Protein AF-A0A3B9SFN8-F1 (afdb_monomer)

Radius of gyration: 33.34 Å; Cα contacts (8 Å, |Δi|>4): 138; chains: 1; bounding box: 59×39×114 Å

pLDDT: mean 75.49, std 24.45, range [31.36, 98.12]

Nearest PDB structures (foldseek):
  6ar7-assembly1_A  TM=2.722E-01  e=8.087E-01  Burkholderia thailandensis E264

Solvent-accessible surface area (backbone atoms only — not comparable to full-atom values): 16978 Å² total; per-residue (Å²): 145,80,80,83,79,80,81,73,85,77,78,90,78,84,86,82,84,89,85,86,80,87,83,89,89,88,80,89,82,89,84,88,83,89,84,91,84,85,88,86,87,83,89,86,85,87,80,87,78,91,75,89,75,77,86,77,78,76,89,64,87,66,86,60,90,66,80,65,74,76,71,57,95,89,67,46,69,67,57,45,50,54,35,49,52,37,34,51,54,41,48,53,54,50,51,51,32,48,75,71,58,75,43,78,94,41,75,66,52,54,49,51,53,51,54,46,48,56,50,51,60,54,54,75,74,59,52,79,85,75,42,92,48,71,64,56,50,39,55,52,35,49,54,49,38,54,46,37,52,55,44,43,56,53,51,49,52,64,70,67,51,65,100,71,76,72,86,79,62,77,71,78,68,73,79,67,72,83,59,50,74,67,53,39,53,51,50,48,53,51,36,52,51,31,50,50,55,45,48,55,30,41,77,70,63,78,46,82,73,57,72,68,54,47,50,35,51,50,52,50,51,50,49,50,69,72,55,60,81,84,54,81,85,78,48,92,45,71,63,55,50,35,53,52,36,53,53,44,50,60,39,29,60,58,39,44,59,56,38,60,75,74,108

Foldseek 3Di:
DDDDDPPDPDDDDDDDDDDDDDDDDDDDDDDDDDDDDDDDDDDDDDDDDDDDDDPPPPPPLPVPPDQQDADDDPDDVVSLVVLLSLLVNLLVVLVVCVVVVVADPDPLSVVLSVLSVVLNVVVVPDDPVVDPDSVSVNVSSVSSNVSSVSSNVRVVCSVPDDPDDDPCPPPPPPPPPLDDPVRLQVLLVLLVVLLVLVVVCVVVVVDDDDPLLVVLSVLSVVLCVVCPDPDPVVDPDSVSSSVSSVSSVVSSVSSVVVSVVVD

Mean predicted aligned error: 20.74 Å

Structure (mmCIF, N/CA/C/O backbone):
data_AF-A0A3B9SFN8-F1
#
_entry.id   AF-A0A3B9SFN8-F1
#
loop_
_atom_site.group_PDB
_atom_site.id
_atom_site.type_symbol
_atom_site.label_atom_id
_atom_site.label_alt_id
_atom_site.label_comp_id
_atom_site.label_asym_id
_atom_site.label_entity_id
_atom_site.label_seq_id
_atom_site.pdbx_PDB_ins_code
_atom_site.Cartn_x
_atom_site.Cartn_y
_atom_site.Cartn_z
_atom_site.occupancy
_atom_site.B_iso_or_equiv
_atom_site.auth_seq_id
_atom_site.auth_comp_id
_atom_site.auth_asym_id
_atom_site.auth_atom_id
_atom_site.pdbx_PDB_model_num
ATOM 1 N N . MET A 1 1 ? 1.412 -13.171 -41.417 1.00 49.38 1 MET A N 1
ATOM 2 C CA . MET A 1 1 ? 0.056 -12.598 -41.255 1.00 49.38 1 MET A CA 1
ATOM 3 C C . MET A 1 1 ? -0.410 -12.794 -39.817 1.00 49.38 1 MET A C 1
ATOM 5 O O . MET A 1 1 ? -0.896 -13.868 -39.486 1.00 49.38 1 MET A O 1
ATOM 9 N N . LYS A 1 2 ? -0.231 -11.763 -38.990 1.00 36.38 2 LYS A N 1
ATOM 10 C CA . LYS A 1 2 ? -0.944 -11.468 -37.737 1.00 36.38 2 LYS A CA 1
ATOM 11 C C . LYS A 1 2 ? -1.107 -9.946 -37.737 1.00 36.38 2 LYS A C 1
ATOM 13 O O . LYS A 1 2 ? -0.220 -9.246 -38.212 1.00 36.38 2 LYS A O 1
ATOM 18 N N . LYS A 1 3 ? -2.318 -9.490 -37.448 1.00 38.09 3 LYS A N 1
ATOM 19 C CA . LYS A 1 3 ? -2.821 -8.153 -37.766 1.00 38.09 3 LYS A CA 1
ATOM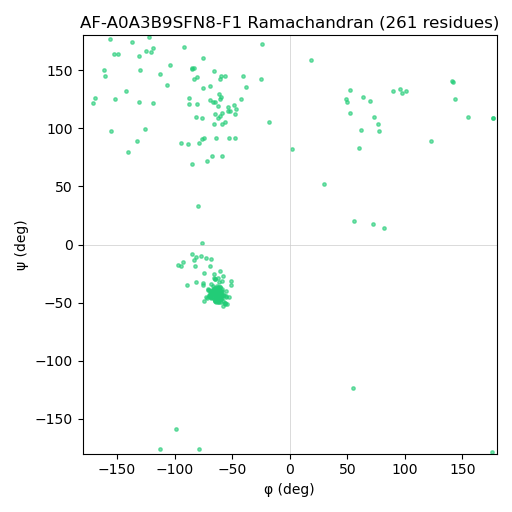 20 C C . LYS A 1 3 ? -2.431 -7.219 -36.622 1.00 38.09 3 LYS A C 1
ATOM 22 O O . LYS A 1 3 ? -2.838 -7.499 -35.502 1.00 38.09 3 LYS A O 1
ATOM 27 N N . PHE A 1 4 ? -1.674 -6.161 -36.904 1.00 40.41 4 PHE A N 1
ATOM 28 C CA . PHE A 1 4 ? -1.453 -5.083 -35.944 1.00 40.41 4 PHE A CA 1
ATOM 29 C C . PHE A 1 4 ? -2.798 -4.424 -35.641 1.00 40.41 4 PHE A C 1
ATOM 31 O O . PHE A 1 4 ? -3.527 -4.003 -36.546 1.00 40.41 4 PHE A O 1
ATOM 38 N N . LEU A 1 5 ? -3.165 -4.483 -34.366 1.00 35.53 5 LEU A N 1
ATOM 39 C CA . LEU A 1 5 ? -4.418 -3.993 -33.831 1.00 35.53 5 LEU A CA 1
ATOM 40 C C . LEU A 1 5 ? -4.313 -2.468 -33.756 1.00 35.53 5 LEU A C 1
ATOM 42 O O . LEU A 1 5 ? -3.563 -1.926 -32.958 1.00 35.53 5 LEU A O 1
ATOM 46 N N . ALA A 1 6 ? -5.046 -1.787 -34.630 1.00 43.38 6 ALA A N 1
ATOM 47 C CA . ALA A 1 6 ? -5.254 -0.353 -34.548 1.00 43.38 6 ALA A CA 1
ATOM 48 C C . ALA A 1 6 ? -5.997 -0.026 -33.242 1.00 43.38 6 ALA A C 1
ATOM 50 O O . ALA A 1 6 ? -7.188 -0.331 -33.121 1.00 43.38 6 ALA A O 1
ATOM 51 N N . LEU A 1 7 ? -5.309 0.592 -32.279 1.00 36.25 7 LEU A N 1
ATOM 52 C CA . LEU A 1 7 ? -5.945 1.196 -31.114 1.00 36.25 7 LEU A CA 1
ATOM 53 C C . LEU A 1 7 ? -6.624 2.495 -31.570 1.00 36.25 7 LEU A C 1
ATOM 55 O O . LEU A 1 7 ? -6.028 3.562 -31.688 1.00 36.25 7 LEU A O 1
ATOM 59 N N . SER A 1 8 ? -7.894 2.352 -31.934 1.00 35.06 8 SER A N 1
ATOM 60 C CA . SER A 1 8 ? -8.798 3.437 -32.293 1.00 35.06 8 SER A CA 1
ATOM 61 C C . SER A 1 8 ? -9.065 4.317 -31.075 1.00 35.06 8 SER A C 1
ATOM 63 O O . SER A 1 8 ? -9.888 3.966 -30.226 1.00 35.06 8 SER A O 1
ATOM 65 N N . LEU A 1 9 ? -8.421 5.486 -31.049 1.00 47.72 9 LEU A N 1
ATOM 66 C CA . LEU A 1 9 ? -8.776 6.651 -30.241 1.00 47.72 9 LEU A CA 1
ATOM 67 C C . LEU A 1 9 ? -10.258 6.999 -30.477 1.00 47.72 9 LEU A C 1
ATOM 69 O O . LEU A 1 9 ? -10.616 7.697 -31.426 1.00 47.72 9 LEU A O 1
ATOM 73 N N . SER A 1 10 ? -11.145 6.447 -29.651 1.00 42.88 10 SER A N 1
ATOM 74 C CA . SER A 1 10 ? -12.589 6.614 -29.811 1.00 42.88 10 SER A CA 1
ATOM 75 C C . SER A 1 10 ? -13.064 7.774 -28.956 1.00 42.88 10 SER A C 1
ATOM 77 O O . SER A 1 10 ? -13.491 7.616 -27.815 1.00 42.88 10 SER A O 1
ATOM 79 N N . ALA A 1 11 ? -12.984 8.954 -29.567 1.00 39.53 11 ALA A N 1
ATOM 80 C CA . ALA A 1 11 ? -13.671 10.151 -29.130 1.00 39.53 11 ALA A CA 1
ATOM 81 C C . ALA A 1 11 ? -15.192 9.922 -29.122 1.00 39.53 11 ALA A C 1
ATOM 83 O O . ALA A 1 11 ? -15.811 9.530 -30.114 1.00 39.53 11 ALA A O 1
ATOM 84 N N . LEU A 1 12 ? -15.781 10.209 -27.969 1.00 48.59 12 LEU A N 1
ATOM 85 C CA . LEU A 1 12 ? -17.208 10.275 -27.706 1.00 48.59 12 LEU A CA 1
ATOM 86 C C . LEU A 1 12 ? -17.871 11.318 -28.631 1.00 48.59 12 LEU A C 1
ATOM 88 O O . LEU A 1 12 ? -17.625 12.506 -28.448 1.00 48.59 12 LEU A O 1
ATOM 92 N N . MET A 1 13 ? -18.742 10.927 -29.574 1.00 42.72 13 MET A N 1
ATOM 93 C CA . MET A 1 13 ? -19.770 11.842 -30.107 1.00 42.72 13 MET A CA 1
ATOM 94 C C . MET A 1 13 ? -21.050 11.156 -30.623 1.00 42.72 13 MET A C 1
ATOM 96 O O . MET A 1 13 ? -21.054 10.284 -31.484 1.00 42.72 13 MET A O 1
ATOM 100 N N . LEU A 1 14 ? -22.134 11.660 -30.031 1.00 43.81 14 LEU A N 1
ATOM 101 C CA . LEU A 1 14 ? -23.579 11.544 -30.224 1.00 43.81 14 LEU A CA 1
ATOM 102 C C . LEU A 1 14 ? -24.175 11.166 -31.605 1.00 43.81 14 LEU A C 1
ATOM 104 O O . LEU A 1 14 ? -23.883 11.771 -32.628 1.00 43.81 14 LEU A O 1
ATOM 108 N N . CYS A 1 15 ? -25.247 10.364 -31.487 1.00 39.84 15 CYS A N 1
ATOM 109 C CA . CYS A 1 15 ? -26.555 10.444 -32.169 1.00 39.84 15 CYS A CA 1
ATOM 110 C C . CYS A 1 15 ? -26.700 10.144 -33.678 1.00 39.84 15 CYS A C 1
ATOM 112 O O . CYS A 1 15 ? -26.294 10.920 -34.532 1.00 39.84 15 CYS A O 1
ATOM 114 N N . GLY A 1 16 ? -27.583 9.172 -33.974 1.00 39.97 16 GLY A N 1
ATOM 115 C CA . GLY A 1 16 ? -28.725 9.443 -34.867 1.00 39.97 16 GLY A CA 1
ATOM 116 C C . GLY A 1 16 ? -28.894 8.600 -36.140 1.00 39.97 16 GLY A C 1
ATOM 117 O O . GLY A 1 16 ? -28.509 9.022 -37.216 1.00 39.97 16 GLY A O 1
ATOM 118 N N . ALA A 1 17 ? -29.609 7.479 -35.995 1.00 41.44 17 ALA A N 1
ATOM 119 C CA . ALA A 1 17 ? -30.609 6.892 -36.908 1.00 41.44 17 ALA A CA 1
ATOM 120 C C . ALA A 1 17 ? -30.323 6.625 -38.417 1.00 41.44 17 ALA A C 1
ATOM 122 O O . ALA A 1 17 ? -30.346 7.514 -39.257 1.00 41.44 17 ALA A O 1
ATOM 123 N N . LEU A 1 18 ? -30.295 5.318 -38.730 1.00 47.53 18 LEU A N 1
ATOM 124 C CA . LEU A 1 18 ? -31.079 4.572 -39.742 1.00 47.53 18 LEU A CA 1
ATOM 125 C C . LEU A 1 18 ? -31.179 5.083 -41.207 1.00 47.53 18 LEU A C 1
ATOM 127 O O . LEU A 1 18 ? -31.871 6.057 -41.484 1.00 47.53 18 LEU A O 1
ATOM 131 N N . THR A 1 19 ? -30.769 4.226 -42.163 1.00 45.19 19 THR A N 1
ATOM 132 C CA . THR A 1 19 ? -31.645 3.513 -43.147 1.00 45.19 19 THR A CA 1
ATOM 133 C C . THR A 1 19 ? -31.016 3.352 -44.551 1.00 45.19 19 THR A C 1
ATOM 135 O O . THR A 1 19 ? -30.743 4.326 -45.236 1.00 45.19 19 THR A O 1
ATOM 138 N N . ALA A 1 20 ? -30.976 2.086 -44.997 1.00 35.00 20 ALA A N 1
ATOM 139 C CA . ALA A 1 20 ? -31.294 1.575 -46.346 1.00 35.00 20 ALA A CA 1
ATOM 140 C C . ALA A 1 20 ? -30.265 1.449 -47.497 1.00 35.00 20 ALA A C 1
ATOM 142 O O . ALA A 1 20 ? -29.664 2.407 -47.958 1.00 35.00 20 ALA A O 1
ATOM 143 N N . CYS A 1 21 ? -30.351 0.234 -48.078 1.00 41.16 21 CYS A N 1
ATOM 144 C CA . CYS A 1 21 ? -30.250 -0.171 -49.494 1.00 41.16 21 CYS A CA 1
ATOM 145 C C . CYS A 1 21 ? -28.848 -0.148 -50.121 1.00 41.16 21 CYS A C 1
ATOM 147 O O . CYS A 1 21 ? -28.254 0.902 -50.297 1.00 41.16 21 CYS A O 1
ATOM 149 N N . GLY A 1 22 ? -28.246 -1.305 -50.417 1.00 33.91 22 GLY A N 1
ATOM 150 C CA . GLY A 1 22 ? -28.518 -2.098 -51.633 1.00 33.91 22 GLY A CA 1
ATOM 151 C C . GLY A 1 22 ? -27.428 -1.747 -52.659 1.00 33.91 22 GLY A C 1
ATOM 152 O O . GLY A 1 22 ? -27.128 -0.582 -52.840 1.00 33.91 22 GLY A O 1
ATOM 153 N N . GLY A 1 23 ? -26.698 -2.619 -53.339 1.00 32.44 23 GLY A N 1
ATOM 154 C CA . GLY A 1 23 ? -26.864 -3.999 -53.751 1.00 32.44 23 GLY A CA 1
ATOM 155 C C . GLY A 1 23 ? -26.270 -4.081 -55.169 1.00 32.44 23 GLY A C 1
ATOM 156 O O . GLY A 1 23 ? -26.511 -3.190 -55.976 1.00 32.44 23 GLY A O 1
ATOM 157 N N . SER A 1 24 ? -25.570 -5.178 -55.471 1.00 36.25 24 SER A N 1
ATOM 158 C CA . SER A 1 24 ? -25.401 -5.756 -56.817 1.00 36.25 24 SER A CA 1
ATOM 159 C C . SER A 1 24 ? -24.166 -5.430 -57.690 1.00 36.25 24 SER A C 1
ATOM 161 O O . SER A 1 24 ? -23.858 -4.291 -58.026 1.00 36.25 24 SER A O 1
ATOM 163 N N . THR A 1 25 ? -23.656 -6.545 -58.235 1.00 34.41 25 THR A N 1
ATOM 164 C CA . THR A 1 25 ? -23.160 -6.829 -59.603 1.00 34.41 25 THR A CA 1
ATOM 165 C C . THR A 1 25 ? -21.666 -6.849 -59.949 1.00 34.41 25 THR A C 1
ATOM 167 O O . THR A 1 25 ? -20.884 -5.963 -59.635 1.00 34.41 25 THR A O 1
ATOM 170 N N . ALA A 1 26 ? -21.346 -7.946 -60.646 1.00 36.75 26 ALA A N 1
ATOM 171 C CA . ALA A 1 26 ? -20.071 -8.478 -61.105 1.00 36.75 26 ALA A CA 1
ATOM 172 C C . ALA A 1 26 ? -19.665 -8.025 -62.524 1.00 36.75 26 ALA A C 1
ATOM 174 O O . ALA A 1 26 ? -20.501 -7.543 -63.285 1.00 36.75 26 ALA A O 1
ATOM 175 N N . GLY A 1 27 ? -18.411 -8.332 -62.890 1.00 35.09 27 GLY A N 1
ATOM 176 C CA . GLY A 1 27 ? -17.916 -8.570 -64.261 1.00 35.09 27 GLY A CA 1
ATOM 177 C C . GLY A 1 27 ? -16.403 -8.271 -64.372 1.00 35.09 27 GLY A C 1
ATOM 178 O O . GLY A 1 27 ? -16.023 -7.148 -64.071 1.00 35.09 27 GLY A O 1
ATOM 179 N N . THR A 1 28 ? -15.453 -9.216 -64.537 1.00 33.31 28 THR A N 1
ATOM 180 C CA . THR A 1 28 ? -15.030 -9.984 -65.754 1.00 33.31 28 THR A CA 1
ATOM 181 C C . THR A 1 28 ? -14.800 -9.059 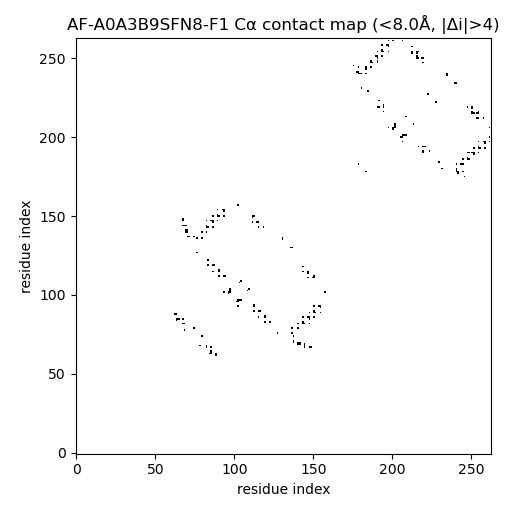-66.974 1.00 33.31 28 THR A C 1
ATOM 183 O O . THR A 1 28 ? -15.710 -8.308 -67.286 1.00 33.31 28 THR A O 1
ATOM 186 N N . GLU A 1 29 ? -13.678 -8.985 -67.721 1.00 33.78 29 GLU A N 1
ATOM 187 C CA . GLU A 1 29 ? -12.626 -9.936 -68.155 1.00 33.78 29 GLU A CA 1
ATOM 188 C C . GLU A 1 29 ? -11.313 -9.202 -68.601 1.00 33.78 29 GLU A C 1
ATOM 190 O O . GLU A 1 29 ? -11.388 -8.099 -69.131 1.00 33.78 29 GLU A O 1
ATOM 195 N N . THR A 1 30 ? -10.130 -9.800 -68.330 1.00 35.88 30 THR A N 1
ATOM 196 C CA . THR A 1 30 ? -8.972 -10.233 -69.197 1.00 35.88 30 THR A CA 1
ATOM 197 C C . THR A 1 30 ? -8.796 -9.635 -70.635 1.00 35.88 30 THR A C 1
ATOM 199 O O . THR A 1 30 ? -9.833 -9.306 -71.198 1.00 35.88 30 THR A O 1
ATOM 202 N N . PRO A 1 31 ? -7.614 -9.600 -71.357 1.00 50.19 31 PRO A N 1
ATOM 203 C CA . PRO A 1 31 ? -6.227 -10.118 -71.137 1.00 50.19 31 PRO A CA 1
ATOM 204 C C . PRO A 1 31 ? -4.996 -9.203 -71.495 1.00 50.19 31 PRO A C 1
ATOM 206 O O . PRO A 1 31 ? -5.108 -8.156 -72.119 1.00 50.19 31 PRO A O 1
ATOM 209 N N . SER A 1 32 ? -3.807 -9.738 -71.135 1.00 38.12 32 SER A N 1
ATOM 210 C CA . SER A 1 32 ? -2.429 -9.757 -71.741 1.00 38.12 32 SER A CA 1
ATOM 211 C C . SER A 1 32 ? -2.281 -9.547 -73.286 1.00 38.12 32 SER A C 1
ATOM 213 O O . SER A 1 32 ? -3.311 -9.659 -73.948 1.00 38.12 32 SER A O 1
ATOM 215 N N . PRO A 1 33 ? -1.070 -9.395 -73.926 1.00 50.16 33 PRO A N 1
ATOM 216 C CA . PRO A 1 33 ? 0.234 -9.991 -73.543 1.00 50.16 33 PRO A CA 1
ATOM 217 C C . PRO A 1 33 ? 1.579 -9.262 -73.844 1.00 50.16 33 PRO A C 1
ATOM 219 O O . PRO A 1 33 ? 1.676 -8.389 -74.694 1.00 50.16 33 PRO A O 1
ATOM 222 N N . ALA A 1 34 ? 2.606 -9.771 -73.139 1.00 35.94 34 ALA A N 1
ATOM 223 C CA . ALA A 1 34 ? 3.998 -10.107 -73.513 1.00 35.94 34 ALA A CA 1
ATOM 224 C C . ALA A 1 34 ? 4.944 -9.099 -74.208 1.00 35.94 34 ALA A C 1
ATOM 226 O O . ALA A 1 34 ? 4.625 -8.522 -75.237 1.00 35.94 34 ALA A O 1
ATOM 227 N N . GLU A 1 35 ? 6.179 -9.012 -73.688 1.00 34.12 35 GLU A N 1
ATOM 228 C CA . GLU A 1 35 ? 7.431 -9.555 -74.280 1.00 34.12 35 GLU A CA 1
ATOM 229 C C . GLU A 1 35 ? 8.609 -9.137 -73.356 1.00 34.12 35 GLU A C 1
ATOM 231 O O . GLU A 1 35 ? 8.810 -7.960 -73.082 1.00 34.12 35 GLU A O 1
ATOM 236 N N . THR A 1 36 ? 9.230 -10.051 -72.606 1.00 32.72 36 THR A N 1
ATOM 237 C CA . THR A 1 36 ? 10.422 -10.844 -72.979 1.00 32.72 36 THR A CA 1
ATOM 238 C C . THR A 1 36 ? 11.744 -10.060 -72.912 1.00 32.72 36 THR A C 1
ATOM 240 O O . THR A 1 36 ? 12.095 -9.332 -73.834 1.00 32.72 36 THR A O 1
ATOM 243 N N . SER A 1 37 ? 12.539 -10.295 -71.858 1.00 39.28 37 SER A N 1
ATOM 244 C CA . SER A 1 37 ? 13.991 -10.561 -71.945 1.00 39.28 37 SER A CA 1
ATOM 245 C C . SER A 1 37 ? 14.538 -11.054 -70.601 1.00 39.28 37 SER A C 1
ATOM 247 O O . SER A 1 37 ? 14.335 -10.438 -69.560 1.00 39.28 37 SER A O 1
ATOM 249 N N . ALA A 1 38 ? 15.196 -12.210 -70.659 1.00 38.44 38 ALA A N 1
ATOM 250 C CA . ALA A 1 38 ? 15.863 -12.916 -69.569 1.00 38.44 38 ALA A CA 1
ATOM 251 C C . ALA A 1 38 ? 17.392 -12.616 -69.596 1.00 38.44 38 ALA A C 1
ATOM 253 O O . ALA A 1 38 ? 17.797 -11.623 -70.194 1.00 38.44 38 ALA A O 1
ATOM 254 N N . PRO A 1 39 ? 18.270 -13.440 -68.997 1.00 53.16 39 PRO A N 1
ATOM 255 C CA . PRO A 1 39 ? 18.790 -13.287 -67.640 1.00 53.16 39 PRO A CA 1
ATOM 256 C C . PRO A 1 39 ? 20.323 -13.104 -67.620 1.00 53.16 39 PRO A C 1
ATOM 258 O O . PRO A 1 39 ? 21.005 -13.404 -68.598 1.00 53.16 39 PRO A O 1
ATOM 261 N N . VAL A 1 40 ? 20.895 -12.738 -66.470 1.00 40.12 40 VAL A N 1
ATOM 262 C CA . VAL A 1 40 ? 22.285 -13.104 -66.148 1.00 40.12 40 VAL A CA 1
ATOM 263 C C . VAL A 1 40 ? 22.347 -13.701 -64.748 1.00 40.12 40 VAL A C 1
ATOM 265 O O . VAL A 1 40 ? 21.878 -13.117 -63.775 1.00 40.12 40 VAL A O 1
ATOM 268 N N . ALA A 1 41 ? 22.866 -14.922 -64.706 1.00 36.38 41 ALA A N 1
ATOM 269 C CA . ALA A 1 41 ? 23.198 -15.685 -63.518 1.00 36.38 41 ALA A CA 1
ATOM 270 C C . ALA A 1 41 ? 24.599 -15.305 -63.023 1.00 36.38 41 ALA A C 1
ATOM 272 O O . ALA A 1 41 ? 25.441 -14.940 -63.835 1.00 36.38 41 ALA A O 1
ATOM 273 N N . GLU A 1 42 ? 24.836 -15.438 -61.719 1.00 34.88 42 GLU A N 1
ATOM 274 C CA . GLU A 1 42 ? 25.905 -16.252 -61.108 1.00 34.88 42 GLU A CA 1
ATOM 275 C C . GLU A 1 42 ? 25.837 -16.037 -59.585 1.00 34.88 42 GLU A C 1
ATOM 277 O O . GLU A 1 42 ? 25.905 -14.918 -59.092 1.00 34.88 42 GLU A O 1
ATOM 282 N N . THR A 1 43 ? 25.397 -17.042 -58.834 1.00 37.88 43 THR A N 1
ATOM 283 C CA . THR A 1 43 ? 26.256 -18.038 -58.167 1.00 37.88 43 THR A CA 1
ATOM 284 C C . THR A 1 43 ? 26.903 -17.490 -56.892 1.00 37.88 43 THR A C 1
ATOM 286 O O . THR A 1 43 ? 27.971 -16.889 -56.929 1.00 37.88 43 THR A O 1
ATOM 289 N N . SER A 1 44 ? 26.293 -17.791 -55.743 1.00 36.72 44 SER A N 1
ATOM 290 C CA . SER A 1 44 ? 26.953 -18.482 -54.621 1.00 36.72 44 SER A CA 1
ATOM 291 C C . SER A 1 44 ? 25.914 -18.876 -53.567 1.00 36.72 44 SER A C 1
ATOM 293 O O . SER A 1 44 ? 25.178 -18.049 -53.042 1.00 36.72 44 SER A O 1
ATOM 295 N N . ALA A 1 45 ? 25.860 -20.172 -53.294 1.00 36.16 45 ALA A N 1
ATOM 296 C CA . ALA A 1 45 ? 25.251 -20.800 -52.127 1.00 36.16 45 ALA A CA 1
ATOM 297 C C . ALA A 1 45 ? 26.402 -21.409 -51.297 1.00 36.16 45 ALA A C 1
ATOM 299 O O . ALA A 1 45 ? 27.531 -21.446 -51.790 1.00 36.16 45 ALA A O 1
ATOM 300 N N . PRO A 1 46 ? 26.135 -22.121 -50.196 1.00 53.56 46 PRO A N 1
ATOM 301 C CA . PRO A 1 46 ? 25.304 -21.817 -49.033 1.00 53.56 46 PRO A CA 1
ATOM 302 C C . PRO A 1 46 ? 26.160 -21.889 -47.743 1.00 53.56 46 PRO A C 1
ATOM 304 O O . PRO A 1 46 ? 27.323 -22.278 -47.798 1.00 53.56 46 PRO A O 1
ATOM 307 N N . ALA A 1 47 ? 25.548 -21.607 -46.589 1.00 33.44 47 ALA A N 1
ATOM 308 C CA . ALA A 1 47 ? 25.562 -22.456 -45.385 1.00 33.44 47 ALA A CA 1
ATOM 309 C C . ALA A 1 47 ? 25.658 -21.657 -44.078 1.00 33.44 47 ALA A C 1
ATOM 311 O O . ALA A 1 47 ? 26.482 -20.758 -43.969 1.00 33.44 47 ALA A O 1
ATOM 312 N N . THR A 1 48 ? 24.884 -22.153 -43.097 1.00 32.72 48 THR A N 1
ATOM 313 C CA . THR A 1 48 ? 25.183 -22.215 -41.648 1.00 32.72 48 THR A CA 1
ATOM 314 C C . THR A 1 48 ? 25.349 -20.872 -40.925 1.00 32.72 48 THR A C 1
ATOM 316 O O . THR A 1 48 ? 26.111 -20.022 -41.339 1.00 32.72 48 THR A O 1
ATOM 319 N N . GLU A 1 49 ? 24.648 -20.580 -39.835 1.00 36.94 49 GLU A N 1
ATOM 320 C CA . GLU A 1 49 ? 24.398 -21.418 -38.664 1.00 36.94 49 GLU A CA 1
ATOM 321 C C . GLU A 1 49 ? 23.194 -20.867 -37.889 1.00 36.94 49 GLU A C 1
ATOM 323 O O . GLU A 1 49 ? 22.926 -19.667 -37.887 1.00 36.94 49 GLU A O 1
ATOM 328 N N . ALA A 1 50 ? 22.469 -21.765 -37.228 1.00 44.91 50 ALA A N 1
ATOM 329 C CA . ALA A 1 50 ? 21.581 -21.394 -36.146 1.00 44.91 50 ALA A CA 1
ATOM 330 C C . ALA A 1 50 ? 22.438 -20.947 -34.958 1.00 44.91 50 ALA A C 1
ATOM 332 O O . ALA A 1 50 ? 23.256 -21.724 -34.470 1.00 44.91 50 ALA A O 1
ATOM 333 N N . THR A 1 51 ? 22.200 -19.741 -34.460 1.00 31.36 51 THR A N 1
ATOM 334 C CA . THR A 1 51 ? 22.610 -19.345 -33.115 1.00 31.36 51 THR A CA 1
ATOM 335 C C . THR A 1 51 ? 21.386 -18.833 -32.386 1.00 31.36 51 THR A C 1
ATOM 337 O O . THR A 1 51 ? 20.921 -17.711 -32.561 1.00 31.36 51 THR A O 1
ATOM 340 N N . THR A 1 52 ? 20.836 -19.731 -31.579 1.00 44.19 52 THR A N 1
ATOM 341 C CA . THR A 1 52 ? 20.166 -19.394 -30.332 1.00 44.19 52 THR A CA 1
ATOM 342 C C . THR A 1 52 ? 21.141 -18.561 -29.494 1.00 44.19 52 THR A C 1
ATOM 344 O O . THR A 1 52 ? 22.220 -19.043 -29.165 1.00 44.19 52 THR A O 1
ATOM 347 N N . ALA A 1 53 ? 20.778 -17.320 -29.195 1.00 36.16 53 ALA A N 1
ATOM 348 C CA . ALA A 1 53 ? 21.352 -16.505 -28.127 1.00 36.16 53 ALA A CA 1
ATOM 349 C C . ALA A 1 53 ? 20.126 -15.937 -27.400 1.00 36.16 53 ALA A C 1
ATOM 351 O O . ALA A 1 53 ? 19.366 -15.162 -27.974 1.00 36.16 53 ALA A O 1
ATOM 352 N N . GLU A 1 54 ? 19.634 -16.665 -26.402 1.00 35.91 54 GLU A N 1
ATOM 353 C CA . GLU A 1 54 ? 20.015 -16.490 -24.996 1.00 35.91 54 GLU A CA 1
ATOM 354 C C . GLU A 1 54 ? 19.626 -15.085 -24.538 1.00 35.91 54 GLU A C 1
ATOM 356 O O . GLU A 1 54 ? 20.282 -14.095 -24.850 1.00 35.91 54 GLU A O 1
ATOM 361 N N . ALA A 1 55 ? 18.473 -15.036 -23.869 1.00 41.88 55 ALA A N 1
ATOM 362 C CA . ALA A 1 55 ? 18.011 -13.890 -23.119 1.00 41.88 55 ALA A CA 1
ATOM 363 C C . ALA A 1 55 ? 19.088 -13.548 -22.087 1.00 41.88 55 ALA A C 1
ATOM 365 O O . ALA A 1 55 ? 19.261 -14.262 -21.100 1.00 41.88 55 ALA A O 1
ATOM 366 N N . ALA A 1 56 ? 19.830 -12.477 -22.341 1.00 34.56 56 ALA A N 1
ATOM 367 C CA . ALA A 1 56 ? 20.613 -11.834 -21.309 1.00 34.56 56 ALA A CA 1
ATOM 368 C C . ALA A 1 56 ? 19.628 -11.035 -20.453 1.00 34.56 56 ALA A C 1
ATOM 370 O O . ALA A 1 56 ? 19.308 -9.890 -20.757 1.00 34.56 56 ALA A O 1
ATOM 371 N N . ALA A 1 57 ? 19.113 -11.682 -19.408 1.00 45.31 57 ALA A N 1
ATOM 372 C CA . ALA A 1 57 ? 18.696 -1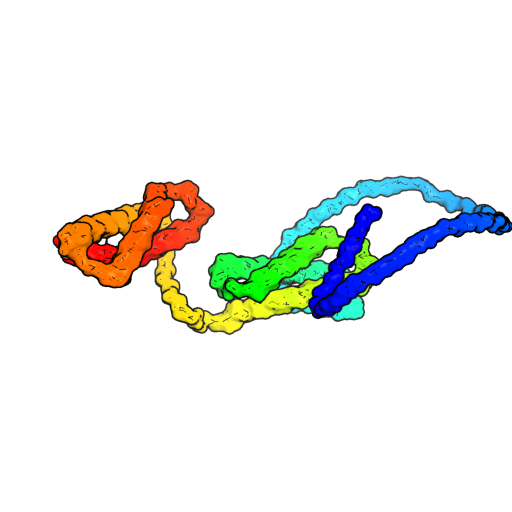0.966 -18.217 1.00 45.31 57 ALA A CA 1
ATOM 373 C C . ALA A 1 57 ? 19.946 -10.242 -17.700 1.00 45.31 57 ALA A C 1
ATOM 375 O O . ALA A 1 57 ? 20.874 -10.878 -17.196 1.00 45.31 57 ALA A O 1
ATOM 376 N N . SER A 1 58 ? 20.018 -8.933 -17.935 1.00 41.22 58 SER A N 1
ATOM 377 C CA . SER A 1 58 ? 21.035 -8.092 -17.319 1.00 41.22 58 SER A CA 1
ATOM 378 C C . SER A 1 58 ? 20.575 -7.809 -15.896 1.00 41.22 58 SER A C 1
ATOM 380 O O . SER A 1 58 ? 19.872 -6.840 -15.637 1.00 41.22 58 SER A O 1
ATOM 382 N N . ASP A 1 59 ? 20.945 -8.718 -15.000 1.00 41.88 59 ASP A N 1
ATOM 383 C CA . ASP A 1 59 ? 20.963 -8.523 -13.552 1.00 41.88 59 ASP A CA 1
ATOM 384 C C . ASP A 1 59 ? 22.125 -7.571 -13.216 1.00 41.88 59 ASP A C 1
ATOM 386 O O . ASP A 1 59 ? 23.199 -7.973 -12.780 1.00 41.88 59 ASP A O 1
ATOM 390 N N . ASP A 1 60 ? 21.948 -6.299 -13.559 1.00 40.53 60 ASP A N 1
ATOM 391 C CA . ASP A 1 60 ? 22.726 -5.184 -13.026 1.00 40.53 60 ASP A CA 1
ATOM 392 C C . ASP A 1 60 ? 21.713 -4.059 -12.822 1.00 40.53 60 ASP A C 1
ATOM 394 O O . ASP A 1 60 ? 21.513 -3.204 -13.684 1.00 40.53 60 ASP A O 1
ATOM 398 N N . LYS A 1 61 ? 20.971 -4.150 -11.709 1.00 44.19 61 LYS A N 1
ATOM 399 C CA . LYS A 1 61 ? 20.068 -3.099 -11.228 1.00 44.19 61 LYS A CA 1
ATOM 400 C C . LYS A 1 61 ? 20.940 -1.921 -10.792 1.00 44.19 61 LYS A C 1
ATOM 402 O O . LYS A 1 61 ? 21.249 -1.743 -9.615 1.00 44.19 61 LYS A O 1
ATOM 407 N N . ALA A 1 62 ? 21.443 -1.177 -11.771 1.00 39.12 62 ALA A N 1
ATOM 408 C CA . ALA A 1 62 ? 21.985 0.142 -11.539 1.00 39.12 62 ALA A CA 1
ATOM 409 C C . ALA A 1 62 ? 20.807 0.999 -11.083 1.00 39.12 62 ALA A C 1
ATOM 411 O O . ALA A 1 62 ? 19.901 1.222 -11.872 1.00 39.12 62 ALA A O 1
ATOM 412 N N . GLU A 1 63 ? 20.819 1.436 -9.820 1.00 39.41 63 GLU A N 1
ATOM 413 C CA . GLU A 1 63 ? 19.926 2.470 -9.284 1.00 39.41 63 GLU A CA 1
ATOM 414 C C . GLU A 1 63 ? 19.916 3.669 -10.246 1.00 39.41 63 GLU A C 1
ATOM 416 O O . GLU A 1 63 ? 20.775 4.555 -10.175 1.00 39.41 63 GLU A O 1
ATOM 421 N N . SER A 1 64 ? 18.982 3.674 -11.196 1.00 44.34 64 SER A N 1
ATOM 422 C CA . SER A 1 64 ? 18.845 4.754 -12.155 1.00 44.34 64 SER A CA 1
ATOM 423 C C . SER A 1 64 ? 17.920 5.780 -11.526 1.00 44.34 64 SER A C 1
ATOM 425 O O . SER A 1 64 ? 16.715 5.783 -11.730 1.00 44.34 64 SER A O 1
ATOM 427 N N . THR A 1 65 ? 18.482 6.689 -10.731 1.00 51.00 65 THR A N 1
ATOM 428 C CA . THR A 1 65 ? 17.800 7.934 -10.328 1.00 51.00 65 THR A CA 1
ATOM 429 C C . THR A 1 65 ? 17.876 8.976 -11.456 1.00 51.00 65 THR A C 1
ATOM 431 O O . THR A 1 65 ? 18.091 10.166 -11.217 1.00 51.00 65 THR A O 1
ATOM 434 N N . GLY A 1 66 ? 17.861 8.516 -12.709 1.00 69.31 66 GLY A N 1
ATOM 435 C CA . GLY A 1 66 ? 18.075 9.337 -13.892 1.00 69.31 66 GLY A CA 1
ATOM 436 C C . GLY A 1 66 ? 16.797 10.037 -14.338 1.00 69.31 66 GLY A C 1
ATOM 437 O O . GLY A 1 66 ? 15.698 9.541 -14.141 1.00 69.31 66 GLY A O 1
ATOM 438 N N . THR A 1 67 ? 16.935 11.191 -14.982 1.00 85.56 67 THR A N 1
ATOM 439 C CA . THR A 1 67 ? 15.839 11.802 -15.744 1.00 85.56 67 THR A CA 1
ATOM 440 C C . THR A 1 67 ? 15.672 11.033 -17.059 1.00 85.56 67 THR A C 1
ATOM 442 O O . THR A 1 67 ? 16.694 10.782 -17.712 1.00 85.56 67 THR A O 1
ATOM 445 N N . PRO A 1 68 ? 14.443 10.679 -17.487 1.00 92.88 68 PRO A N 1
ATOM 446 C CA . PRO A 1 68 ? 14.247 10.007 -18.766 1.00 92.88 68 PRO A CA 1
ATOM 447 C C . PRO A 1 68 ? 14.777 10.880 -19.910 1.00 92.88 68 PRO A C 1
ATOM 449 O O . PRO A 1 68 ? 14.695 12.111 -19.893 1.00 92.88 68 PRO A O 1
ATOM 452 N N . LYS A 1 69 ? 15.342 10.255 -20.940 1.00 94.25 69 LYS A N 1
ATOM 453 C CA . LYS A 1 69 ? 15.819 10.959 -22.130 1.00 94.25 69 LYS A CA 1
ATOM 454 C C . LYS A 1 69 ? 14.656 11.273 -23.068 1.00 94.25 69 LYS A C 1
ATOM 456 O O . LYS A 1 69 ? 13.992 10.370 -23.572 1.00 94.25 69 LYS A O 1
ATOM 461 N N . ALA A 1 70 ? 14.444 12.553 -23.354 1.00 93.12 70 ALA A N 1
ATOM 462 C CA . ALA A 1 70 ? 13.425 12.982 -24.305 1.00 93.12 70 ALA A CA 1
ATOM 463 C C . ALA A 1 70 ? 13.730 12.523 -25.743 1.00 93.12 70 ALA A C 1
ATOM 465 O O . ALA A 1 70 ? 14.889 12.449 -26.167 1.00 93.12 70 ALA A O 1
ATOM 466 N N . SER A 1 71 ? 12.663 12.285 -26.503 1.00 91.62 71 SER A N 1
ATOM 467 C CA . SER A 1 71 ? 12.704 11.982 -27.934 1.00 91.62 71 SER A CA 1
ATOM 468 C C . SER A 1 71 ? 13.332 13.119 -28.745 1.00 91.62 71 SER A C 1
ATOM 470 O O . SER A 1 71 ? 13.104 14.302 -28.478 1.00 91.62 71 SER A O 1
ATOM 472 N N . GLY A 1 72 ? 14.112 12.779 -29.773 1.00 88.56 72 GLY A N 1
ATOM 473 C CA . GLY A 1 72 ? 14.749 13.770 -30.635 1.00 88.56 72 GLY A CA 1
ATOM 474 C C . GLY A 1 72 ? 15.674 13.171 -31.688 1.00 88.56 72 GLY A C 1
ATOM 475 O O . GLY A 1 72 ? 15.834 11.959 -31.793 1.00 88.56 72 GLY A O 1
ATOM 476 N N . GLU A 1 73 ? 16.299 14.047 -32.472 1.00 86.19 73 GLU A N 1
ATOM 477 C CA . GLU A 1 73 ? 17.241 13.645 -33.519 1.00 86.19 73 GLU A CA 1
ATOM 478 C C . GLU A 1 73 ? 18.432 12.883 -32.911 1.00 86.19 73 GLU A C 1
ATOM 480 O O . GLU A 1 73 ? 19.111 13.381 -32.009 1.00 86.19 73 GLU A O 1
ATOM 485 N N . GLY A 1 74 ? 18.687 11.670 -33.410 1.00 87.00 74 GLY A N 1
ATOM 486 C CA . GLY A 1 74 ? 19.756 10.803 -32.905 1.00 87.00 74 GLY A CA 1
ATOM 487 C C . GLY A 1 74 ? 19.397 10.014 -31.644 1.00 87.00 74 GLY A C 1
ATOM 488 O O . GLY A 1 74 ? 20.302 9.480 -31.003 1.00 87.00 74 GLY A O 1
ATOM 489 N N . PHE A 1 75 ? 18.114 9.943 -31.284 1.00 93.00 75 PHE A N 1
ATOM 490 C CA . PHE A 1 75 ? 17.617 9.006 -30.283 1.00 93.00 75 PHE A CA 1
ATOM 491 C C . PHE A 1 75 ? 17.699 7.569 -30.825 1.00 93.00 75 PHE A C 1
ATOM 493 O O . PHE A 1 75 ? 17.395 7.307 -31.990 1.00 93.00 75 PHE A O 1
ATOM 500 N N . THR A 1 76 ? 18.164 6.639 -29.999 1.00 94.12 76 THR A N 1
ATOM 501 C CA . THR A 1 76 ? 18.486 5.266 -30.409 1.00 94.12 76 THR A CA 1
ATOM 502 C C . THR A 1 76 ? 17.667 4.234 -29.642 1.00 94.12 76 THR A C 1
ATOM 504 O O . THR A 1 76 ? 17.090 4.526 -28.600 1.00 94.12 76 THR A O 1
ATOM 507 N N . PHE A 1 77 ? 17.648 2.986 -30.116 1.00 94.31 77 PHE A N 1
ATOM 508 C CA . PHE A 1 77 ? 17.028 1.893 -29.359 1.00 94.31 77 PHE A CA 1
ATOM 509 C C . PHE A 1 77 ? 17.713 1.655 -28.004 1.00 94.31 77 PHE A C 1
ATOM 511 O O . PHE A 1 77 ? 17.037 1.328 -27.040 1.00 94.31 77 PHE A O 1
ATOM 518 N N . ALA A 1 78 ? 19.024 1.889 -27.896 1.00 94.19 78 ALA A N 1
ATOM 519 C CA . ALA A 1 78 ? 19.719 1.830 -26.610 1.00 94.19 78 ALA A CA 1
ATOM 520 C C . ALA A 1 78 ? 19.191 2.894 -25.631 1.00 94.19 78 ALA A C 1
ATOM 522 O O . ALA A 1 78 ? 18.916 2.575 -24.483 1.00 94.19 78 ALA A O 1
ATOM 523 N N . ASP A 1 79 ? 18.949 4.121 -26.108 1.00 94.31 79 ASP A N 1
ATOM 524 C CA . ASP A 1 79 ? 18.336 5.170 -25.283 1.00 94.31 79 ASP A CA 1
ATOM 525 C C . ASP A 1 79 ? 16.916 4.790 -24.825 1.00 94.31 79 ASP A C 1
ATOM 527 O O . ASP A 1 79 ? 16.518 5.089 -23.701 1.00 94.31 79 ASP A O 1
ATOM 531 N N . LEU A 1 80 ? 16.147 4.111 -25.686 1.00 94.50 80 LEU A N 1
ATOM 532 C CA . LEU A 1 80 ? 14.833 3.575 -25.323 1.00 94.50 80 LEU A CA 1
ATOM 533 C C . LEU A 1 80 ? 14.948 2.522 -24.214 1.00 94.50 80 LEU A C 1
ATOM 535 O O . LEU A 1 80 ? 14.139 2.517 -23.290 1.00 94.50 80 LEU A O 1
ATOM 539 N N . GLN A 1 81 ? 15.943 1.635 -24.303 1.00 93.25 81 GLN A N 1
ATOM 540 C CA . GLN A 1 81 ? 16.196 0.612 -23.288 1.00 93.25 81 GLN A CA 1
ATOM 541 C C . GLN A 1 81 ? 16.614 1.228 -21.947 1.00 93.25 81 GLN A C 1
ATOM 543 O O . GLN A 1 81 ? 16.149 0.761 -20.910 1.00 93.25 81 GLN A O 1
ATOM 548 N N . ASP A 1 82 ? 17.411 2.299 -21.964 1.00 94.88 82 ASP A N 1
ATOM 549 C CA . ASP A 1 82 ? 17.774 3.046 -20.755 1.00 94.88 82 ASP A CA 1
ATOM 550 C C . ASP A 1 82 ? 16.528 3.664 -20.090 1.00 94.88 82 ASP A C 1
ATOM 552 O O . ASP A 1 82 ? 16.333 3.544 -18.879 1.00 94.88 82 ASP A O 1
ATOM 556 N N . ASN A 1 83 ? 15.633 4.266 -20.882 1.00 95.12 83 ASN A N 1
ATOM 557 C CA . ASN A 1 83 ? 14.369 4.808 -20.372 1.00 95.12 83 ASN A CA 1
ATOM 558 C C . ASN A 1 83 ? 13.414 3.716 -19.869 1.00 95.12 83 ASN A C 1
ATOM 560 O O . ASN A 1 83 ? 12.714 3.927 -18.882 1.00 95.12 83 ASN A O 1
ATOM 564 N N . TYR A 1 84 ? 13.386 2.551 -20.517 1.00 95.25 84 TYR A N 1
ATOM 565 C CA . TYR A 1 84 ? 12.622 1.390 -20.057 1.00 95.25 84 TYR A CA 1
ATOM 566 C C . TYR A 1 84 ? 13.136 0.853 -18.712 1.00 95.25 84 TYR A C 1
ATOM 568 O O . TYR A 1 84 ? 12.333 0.523 -17.836 1.00 95.25 84 TYR A O 1
ATOM 576 N N . ALA A 1 85 ? 14.458 0.788 -18.525 1.00 95.81 85 ALA A N 1
ATOM 577 C CA . ALA A 1 85 ? 15.050 0.390 -17.250 1.00 95.81 85 ALA A CA 1
ATOM 578 C C . ALA A 1 85 ? 14.657 1.371 -16.135 1.00 95.81 85 ALA A C 1
ATOM 580 O O . ALA A 1 85 ? 14.199 0.947 -15.078 1.00 95.81 85 ALA A O 1
ATOM 581 N N . LEU A 1 86 ? 14.724 2.676 -16.417 1.00 96.06 86 LEU A N 1
ATOM 582 C CA . LEU A 1 86 ? 14.253 3.712 -15.498 1.00 96.06 86 LEU A CA 1
ATOM 583 C C . LEU A 1 86 ? 12.756 3.571 -15.167 1.00 96.06 86 LEU A C 1
ATOM 585 O O . LEU A 1 86 ? 12.385 3.672 -14.001 1.00 96.06 86 LEU A O 1
ATOM 589 N N . LEU A 1 87 ? 11.899 3.323 -16.165 1.00 96.81 87 LEU A N 1
ATOM 590 C CA . LEU A 1 87 ? 10.466 3.100 -15.941 1.00 96.81 87 LEU A CA 1
ATOM 591 C C . LEU A 1 87 ? 10.228 1.911 -15.006 1.00 96.81 87 LEU A C 1
ATOM 593 O O . LEU A 1 87 ? 9.394 2.001 -14.111 1.00 96.81 87 LEU A O 1
ATOM 597 N N . SER A 1 88 ? 10.968 0.821 -15.210 1.00 96.50 88 SER A N 1
ATOM 598 C CA . SER A 1 88 ? 10.872 -0.385 -14.382 1.00 96.50 88 SER A CA 1
ATOM 599 C C . SER A 1 88 ? 11.296 -0.105 -12.936 1.00 96.50 88 SER A C 1
ATOM 601 O O . SER A 1 88 ? 10.588 -0.480 -12.007 1.00 96.50 88 SER A O 1
ATOM 603 N N . ASP A 1 89 ? 12.392 0.631 -12.735 1.00 96.44 89 ASP A N 1
ATOM 604 C CA . ASP A 1 89 ? 12.848 1.029 -11.398 1.00 96.44 89 ASP A CA 1
ATOM 605 C C . ASP A 1 89 ? 11.839 1.944 -10.683 1.00 96.44 89 ASP A C 1
ATOM 607 O O . ASP A 1 89 ? 11.591 1.785 -9.486 1.00 96.44 89 ASP A O 1
ATOM 611 N N . LEU A 1 90 ? 11.253 2.910 -11.399 1.00 96.38 90 LEU A N 1
ATOM 612 C CA . LEU A 1 90 ? 10.218 3.794 -10.858 1.00 96.38 90 LEU A CA 1
ATOM 613 C C . LEU A 1 90 ? 8.934 3.025 -10.533 1.00 96.38 90 LEU A C 1
ATOM 615 O O . LEU A 1 90 ? 8.338 3.271 -9.486 1.00 96.38 90 LEU A O 1
ATOM 619 N N . TYR A 1 91 ? 8.530 2.091 -11.397 1.00 97.56 91 TYR A N 1
ATOM 620 C CA . TYR A 1 91 ? 7.390 1.210 -11.155 1.00 97.56 91 TYR A CA 1
ATOM 621 C C . TYR A 1 91 ? 7.587 0.404 -9.874 1.00 97.56 91 TYR A C 1
ATOM 623 O O . TYR A 1 91 ? 6.747 0.508 -8.989 1.00 97.56 91 TYR A O 1
ATOM 631 N N . ASP A 1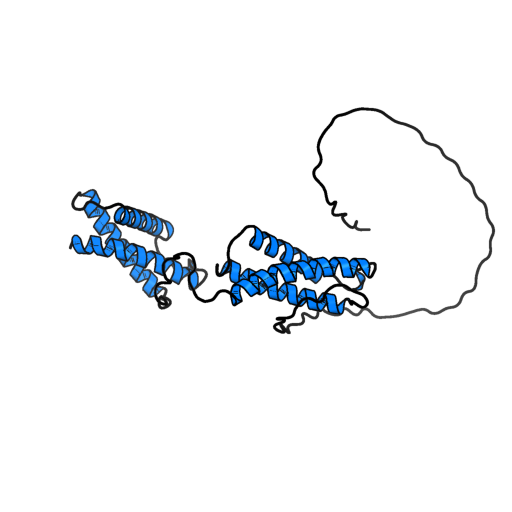 92 ? 8.713 -0.303 -9.728 1.00 96.69 92 ASP A N 1
ATOM 632 C CA . ASP A 1 92 ? 9.016 -1.094 -8.527 1.00 96.69 92 ASP A CA 1
ATOM 633 C C . ASP A 1 92 ? 8.947 -0.229 -7.255 1.00 96.69 92 ASP A C 1
ATOM 635 O O . ASP A 1 92 ? 8.374 -0.636 -6.241 1.00 96.69 92 ASP A O 1
ATOM 639 N N . LYS A 1 93 ? 9.527 0.982 -7.303 1.00 95.56 93 LYS A N 1
ATOM 640 C CA . LYS A 1 93 ? 9.534 1.925 -6.172 1.00 95.56 93 LYS A CA 1
ATOM 641 C C . LYS A 1 93 ? 8.120 2.379 -5.805 1.00 95.56 93 LYS A C 1
ATOM 643 O O . LYS A 1 93 ? 7.764 2.352 -4.629 1.00 95.56 93 LYS A O 1
ATOM 648 N N . VAL A 1 94 ? 7.319 2.786 -6.790 1.00 95.50 94 VAL A N 1
ATOM 649 C CA . VAL A 1 94 ? 5.944 3.254 -6.561 1.00 95.50 94 VAL A CA 1
ATOM 650 C C . VAL A 1 94 ? 5.020 2.097 -6.168 1.00 95.50 94 VAL A C 1
ATOM 652 O O . VAL A 1 94 ? 4.192 2.281 -5.284 1.00 95.50 94 VAL A O 1
ATOM 655 N N . GLU A 1 95 ? 5.168 0.910 -6.759 1.00 96.06 95 GLU A N 1
ATOM 656 C CA . GLU A 1 95 ? 4.391 -0.288 -6.413 1.00 96.06 95 GLU A CA 1
ATOM 657 C C . GLU A 1 95 ? 4.671 -0.716 -4.972 1.00 96.06 95 GLU A C 1
ATOM 659 O O . GLU A 1 95 ? 3.731 -0.896 -4.203 1.00 96.06 95 GLU A O 1
ATOM 664 N N . THR A 1 96 ? 5.945 -0.796 -4.576 1.00 94.62 96 THR A N 1
ATOM 665 C CA . THR A 1 96 ? 6.325 -1.088 -3.184 1.00 94.62 96 THR A CA 1
ATOM 666 C C . THR A 1 96 ? 5.690 -0.071 -2.241 1.00 94.62 96 THR A C 1
ATOM 668 O O . THR A 1 96 ? 4.981 -0.438 -1.310 1.00 94.62 96 THR A O 1
ATOM 671 N N . ALA A 1 97 ? 5.850 1.221 -2.540 1.00 90.62 97 ALA A N 1
ATOM 672 C CA . ALA A 1 97 ? 5.284 2.280 -1.722 1.00 90.62 97 ALA A CA 1
ATOM 673 C C . ALA A 1 97 ? 3.748 2.212 -1.625 1.00 90.62 97 ALA A C 1
ATOM 675 O O . ALA A 1 97 ? 3.184 2.509 -0.570 1.00 90.62 97 ALA A O 1
ATOM 676 N N . TYR A 1 98 ? 3.077 1.827 -2.713 1.00 91.19 98 TYR A N 1
ATOM 677 C CA . TYR A 1 98 ? 1.629 1.648 -2.783 1.00 91.19 98 TYR A CA 1
ATOM 678 C C . TYR A 1 98 ? 1.147 0.478 -1.915 1.00 91.19 98 TYR A C 1
ATOM 680 O O . TYR A 1 98 ? 0.163 0.624 -1.179 1.00 91.19 98 TYR A O 1
ATOM 688 N N . MET A 1 99 ? 1.840 -0.664 -1.987 1.00 89.31 99 MET A N 1
ATOM 689 C CA . MET A 1 99 ? 1.532 -1.861 -1.195 1.00 89.31 99 MET A CA 1
ATOM 690 C C . MET A 1 99 ? 1.767 -1.611 0.296 1.00 89.31 99 MET A C 1
ATOM 692 O O . MET A 1 99 ? 0.891 -1.911 1.107 1.00 89.31 99 MET A O 1
ATOM 696 N N . ASP A 1 100 ? 2.864 -0.930 0.628 1.00 88.00 100 ASP A N 1
ATOM 697 C CA . ASP A 1 100 ? 3.224 -0.530 1.994 1.00 88.00 100 ASP A CA 1
ATOM 698 C C . ASP A 1 100 ? 2.397 0.670 2.500 1.00 88.00 100 ASP A C 1
ATOM 700 O O . ASP A 1 100 ? 2.615 1.170 3.603 1.00 88.00 100 ASP A O 1
ATOM 704 N N . LYS A 1 101 ? 1.457 1.179 1.688 1.00 87.88 101 LYS A N 1
ATOM 705 C CA . LYS A 1 101 ? 0.591 2.340 1.982 1.00 87.88 101 LYS A CA 1
ATOM 706 C C . LYS A 1 101 ? 1.344 3.629 2.333 1.00 87.88 101 LYS A C 1
ATOM 708 O O . LYS A 1 101 ? 0.770 4.551 2.903 1.00 87.88 101 LYS A O 1
ATOM 713 N N . SER A 1 102 ? 2.616 3.726 1.956 1.00 86.50 102 SER A N 1
ATOM 714 C CA . SER A 1 102 ? 3.457 4.910 2.183 1.00 86.50 102 SER A CA 1
ATOM 715 C C . SER A 1 102 ? 3.167 6.059 1.206 1.00 86.50 102 SER A C 1
ATOM 717 O O . SER A 1 102 ? 3.616 7.186 1.414 1.00 86.50 102 SER A O 1
ATOM 719 N N . ILE A 1 103 ? 2.367 5.800 0.167 1.00 86.81 103 ILE A N 1
ATOM 720 C CA . ILE A 1 103 ? 1.783 6.805 -0.729 1.00 86.81 103 ILE A CA 1
ATOM 721 C C . ILE A 1 103 ? 0.260 6.679 -0.788 1.00 86.81 103 ILE A C 1
ATOM 723 O O . ILE A 1 103 ? -0.328 5.679 -0.382 1.00 86.81 103 ILE A O 1
ATOM 727 N N . ALA A 1 104 ? -0.396 7.704 -1.334 1.00 86.25 104 ALA A N 1
ATOM 728 C CA . ALA A 1 104 ? -1.845 7.722 -1.487 1.00 86.25 104 ALA A CA 1
ATOM 729 C C . ALA A 1 104 ? -2.354 6.584 -2.392 1.00 86.25 104 ALA A C 1
ATOM 731 O O . ALA A 1 104 ? -1.925 6.455 -3.538 1.00 86.25 104 ALA A O 1
ATOM 732 N N . GLN A 1 105 ? -3.352 5.839 -1.911 1.00 89.44 105 GLN A N 1
ATOM 733 C CA . GLN A 1 105 ? -4.084 4.840 -2.695 1.00 89.44 105 GLN A CA 1
ATOM 734 C C . GLN A 1 105 ? -5.222 5.497 -3.484 1.00 89.44 105 GLN A C 1
ATOM 736 O O . GLN A 1 105 ? -6.397 5.385 -3.135 1.00 89.44 105 GLN A O 1
ATOM 741 N N . SER A 1 106 ? -4.862 6.295 -4.489 1.00 92.31 106 SER A N 1
ATOM 742 C CA . SER A 1 106 ? -5.824 6.989 -5.348 1.00 92.31 106 SER A CA 1
ATOM 743 C C . SER A 1 106 ? -5.954 6.318 -6.713 1.00 92.31 106 SER A C 1
ATOM 745 O O . SER A 1 106 ? -4.989 5.749 -7.222 1.00 92.31 106 SER A O 1
ATOM 747 N N . ASP A 1 107 ? -7.115 6.496 -7.355 1.00 94.50 107 ASP A N 1
ATOM 748 C CA . ASP A 1 107 ? -7.373 6.047 -8.733 1.00 94.50 107 ASP A CA 1
ATOM 749 C C . ASP A 1 107 ? -6.281 6.508 -9.721 1.00 94.50 107 ASP A C 1
ATOM 751 O O . ASP A 1 107 ? -5.992 5.831 -10.702 1.00 94.50 107 ASP A O 1
ATOM 755 N N . GLU A 1 108 ? -5.665 7.670 -9.475 1.00 94.75 108 GLU A N 1
ATOM 756 C CA . GLU A 1 108 ? -4.572 8.196 -10.300 1.00 94.75 108 GLU A CA 1
ATOM 757 C C . GLU A 1 108 ? -3.291 7.363 -10.151 1.00 94.75 108 GLU A C 1
ATOM 759 O O . GLU A 1 108 ? -2.659 7.033 -11.154 1.00 94.75 108 GLU A O 1
ATOM 764 N N . VAL A 1 109 ? -2.923 6.983 -8.922 1.00 94.69 109 VAL A N 1
ATOM 765 C CA . VAL A 1 109 ? -1.753 6.127 -8.668 1.00 94.69 109 VAL A CA 1
ATOM 766 C C . VAL A 1 109 ? -1.992 4.722 -9.222 1.00 94.69 109 VAL A C 1
ATOM 768 O O . VAL A 1 109 ? -1.118 4.187 -9.902 1.00 94.69 109 VAL A O 1
ATOM 771 N N . GLU A 1 110 ? -3.188 4.160 -9.022 1.00 96.00 110 GLU A N 1
ATOM 772 C CA . GLU A 1 110 ? -3.574 2.865 -9.600 1.00 96.00 110 GLU A CA 1
ATOM 773 C C . GLU A 1 110 ? -3.524 2.875 -11.137 1.00 96.00 110 GLU A C 1
ATOM 775 O O . GLU A 1 110 ? -3.011 1.933 -11.752 1.00 96.00 110 GLU A O 1
ATOM 780 N N . SER A 1 111 ? -4.022 3.947 -11.769 1.00 97.38 111 SER A N 1
ATOM 781 C CA . SER A 1 111 ? -3.978 4.111 -13.228 1.00 97.38 111 SER A CA 1
ATOM 782 C C . SER A 1 111 ? -2.538 4.180 -13.728 1.00 97.38 111 SER A C 1
ATOM 784 O O . SER A 1 111 ? -2.189 3.464 -14.664 1.00 97.38 111 SER A O 1
ATOM 786 N N . ASN A 1 112 ? -1.686 4.980 -13.079 1.00 96.38 112 ASN A N 1
ATOM 787 C CA . ASN A 1 112 ? -0.281 5.116 -13.466 1.00 96.38 112 ASN A CA 1
ATOM 788 C C . ASN A 1 112 ? 0.482 3.790 -13.320 1.00 96.38 112 ASN A C 1
ATOM 790 O O . ASN A 1 112 ? 1.223 3.420 -14.226 1.00 96.38 112 ASN A O 1
ATOM 794 N N . LEU A 1 113 ? 0.277 3.044 -12.226 1.00 97.69 113 LEU A N 1
ATOM 795 C CA . LEU A 1 113 ? 0.882 1.719 -12.045 1.00 97.69 113 LEU A CA 1
ATOM 796 C C . LEU A 1 113 ? 0.397 0.727 -13.110 1.00 97.69 113 LEU A C 1
ATOM 798 O O . LEU A 1 113 ? 1.205 0.018 -13.705 1.00 97.69 113 LEU A O 1
ATOM 802 N N . THR A 1 114 ? -0.903 0.712 -13.410 1.00 97.94 114 THR A N 1
ATOM 803 C CA . THR A 1 114 ? -1.462 -0.177 -14.441 1.00 97.94 114 THR A CA 1
ATOM 804 C C . THR A 1 114 ? -0.890 0.138 -15.826 1.00 97.94 114 THR A C 1
ATOM 806 O O . THR A 1 114 ? -0.434 -0.764 -16.528 1.00 97.94 114 THR A O 1
ATOM 809 N N . GLU A 1 115 ? -0.862 1.413 -16.218 1.00 97.75 115 GLU A N 1
ATOM 810 C CA . GLU A 1 115 ? -0.325 1.835 -17.516 1.00 97.75 115 GLU A CA 1
ATOM 811 C C . GLU A 1 115 ? 1.191 1.603 -17.621 1.00 97.75 115 GLU A C 1
ATOM 813 O O . GLU A 1 115 ? 1.678 1.153 -18.662 1.00 97.75 115 GLU A O 1
ATOM 818 N N . ALA A 1 116 ? 1.944 1.857 -16.546 1.00 98.06 116 ALA A N 1
ATOM 819 C CA . ALA A 1 116 ? 3.371 1.558 -16.482 1.00 98.06 116 ALA A CA 1
ATOM 820 C C . ALA A 1 116 ? 3.640 0.060 -16.633 1.00 98.06 116 ALA A C 1
ATOM 822 O O . ALA A 1 116 ? 4.499 -0.324 -17.427 1.00 98.06 116 ALA A O 1
ATOM 823 N N . LYS A 1 117 ? 2.868 -0.788 -15.945 1.00 97.69 117 LYS A N 1
ATOM 824 C CA . LYS A 1 117 ? 2.964 -2.242 -16.074 1.00 97.69 117 LYS A CA 1
ATOM 825 C C . LYS A 1 117 ? 2.708 -2.705 -17.507 1.00 97.69 117 LYS A C 1
ATOM 827 O O . LYS A 1 117 ? 3.487 -3.495 -18.038 1.00 97.69 117 LYS A O 1
ATOM 832 N N . ASP A 1 118 ? 1.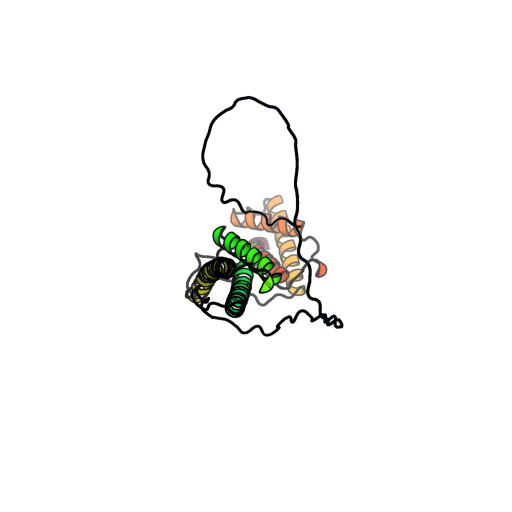662 -2.188 -18.146 1.00 97.44 118 ASP A N 1
ATOM 833 C CA . ASP A 1 118 ? 1.344 -2.521 -19.535 1.00 97.44 118 ASP A CA 1
ATOM 834 C C . ASP A 1 118 ? 2.477 -2.116 -20.493 1.00 97.44 118 ASP A C 1
ATOM 836 O O . ASP A 1 118 ? 2.770 -2.841 -21.449 1.00 97.44 118 ASP A O 1
ATOM 840 N N . LEU A 1 119 ? 3.123 -0.967 -20.266 1.00 96.00 119 LEU A N 1
ATOM 841 C CA . LEU A 1 119 ? 4.284 -0.525 -21.049 1.00 96.00 119 LEU A CA 1
ATOM 842 C C . LEU A 1 119 ? 5.523 -1.385 -20.780 1.00 96.00 119 LEU A C 1
ATOM 844 O O . LEU A 1 119 ? 6.238 -1.719 -21.727 1.00 96.00 119 LEU A O 1
ATOM 848 N N . ILE A 1 120 ? 5.764 -1.767 -19.523 1.00 95.75 120 ILE A N 1
ATOM 849 C CA . ILE A 1 120 ? 6.886 -2.627 -19.135 1.00 95.75 120 ILE A CA 1
ATOM 850 C C . ILE A 1 120 ? 6.753 -4.000 -19.801 1.00 95.75 120 ILE A C 1
ATOM 852 O O . ILE A 1 120 ? 7.684 -4.463 -20.464 1.00 95.75 120 ILE A O 1
ATOM 856 N N . ASP A 1 121 ? 5.572 -4.612 -19.700 1.00 94.69 121 ASP A N 1
ATOM 857 C CA . ASP A 1 121 ? 5.286 -5.916 -20.298 1.00 94.69 121 ASP A CA 1
ATOM 858 C C . ASP A 1 121 ? 5.422 -5.857 -21.833 1.00 94.69 121 ASP A C 1
ATOM 860 O O . ASP A 1 121 ? 6.019 -6.749 -22.440 1.00 94.69 121 ASP A O 1
ATOM 864 N N . GLN A 1 122 ? 4.949 -4.778 -22.475 1.00 91.25 122 GLN A N 1
ATOM 865 C CA . GLN A 1 122 ? 5.136 -4.568 -23.917 1.00 91.25 122 GLN A CA 1
ATOM 866 C C . GLN A 1 122 ? 6.616 -4.447 -24.300 1.00 91.25 122 GLN A C 1
ATOM 868 O O . GLN A 1 122 ? 7.062 -5.111 -25.235 1.00 91.25 122 GLN A O 1
ATOM 873 N N . MET A 1 123 ? 7.391 -3.622 -23.594 1.00 88.81 123 MET A N 1
ATOM 874 C CA . MET A 1 123 ? 8.803 -3.389 -23.906 1.00 88.81 123 MET A CA 1
ATOM 875 C C . MET A 1 123 ? 9.690 -4.608 -23.658 1.00 88.81 123 MET A C 1
ATOM 877 O O . MET A 1 123 ? 10.621 -4.836 -24.433 1.00 88.81 123 MET A O 1
ATOM 881 N N . GLY A 1 124 ? 9.386 -5.423 -22.645 1.00 86.25 124 GLY A N 1
ATOM 882 C CA . GLY A 1 124 ? 10.121 -6.657 -22.355 1.00 86.25 124 GLY A CA 1
ATOM 883 C C . GLY A 1 124 ? 10.084 -7.685 -23.495 1.00 86.25 124 GLY A C 1
ATOM 884 O O . GLY A 1 124 ? 10.979 -8.529 -23.603 1.00 86.25 124 GLY A O 1
ATOM 885 N N . GLU A 1 125 ? 9.085 -7.607 -24.379 1.00 87.81 125 GLU A N 1
ATOM 886 C CA . GLU A 1 125 ? 8.953 -8.484 -25.547 1.00 87.81 125 GLU A CA 1
ATOM 887 C C . GLU A 1 125 ? 9.555 -7.900 -26.841 1.00 87.81 125 GLU A C 1
ATOM 889 O O . GLU A 1 125 ? 9.826 -8.657 -27.783 1.00 87.81 125 GLU A O 1
ATOM 894 N N . LEU A 1 126 ? 9.776 -6.581 -26.900 1.00 86.88 126 LEU A N 1
ATOM 895 C CA . LEU A 1 126 ? 10.176 -5.857 -28.110 1.00 86.88 126 LEU A CA 1
ATOM 896 C C . LEU A 1 126 ? 11.691 -5.875 -28.360 1.00 86.88 126 LEU A C 1
ATOM 898 O O . LEU A 1 126 ? 12.527 -5.924 -27.458 1.00 86.88 126 LEU A O 1
ATOM 902 N N . LYS A 1 127 ? 12.059 -5.797 -29.639 1.00 90.31 127 LYS A N 1
ATOM 903 C CA . LYS A 1 127 ? 13.435 -5.701 -30.142 1.00 90.31 127 LYS A CA 1
ATOM 904 C C . LYS A 1 127 ? 13.532 -4.568 -31.156 1.00 90.31 127 LYS A C 1
ATOM 906 O O . LYS A 1 127 ? 12.538 -4.184 -31.760 1.00 90.31 127 LYS A O 1
ATOM 911 N N . GLU A 1 128 ? 14.748 -4.104 -31.442 1.00 87.69 128 GLU A N 1
ATOM 912 C CA . GLU A 1 128 ? 14.995 -3.049 -32.443 1.00 87.69 128 GLU A CA 1
ATOM 913 C C . GLU A 1 128 ? 14.327 -3.342 -33.803 1.00 87.69 128 GLU A C 1
ATOM 915 O O . GLU A 1 128 ? 13.818 -2.445 -34.466 1.00 87.69 128 GLU A O 1
ATOM 920 N N . THR A 1 129 ? 14.261 -4.615 -34.204 1.00 92.19 129 THR A N 1
ATOM 921 C CA . THR A 1 129 ? 13.637 -5.040 -35.468 1.00 92.19 129 THR A CA 1
ATOM 922 C C . THR A 1 129 ? 12.110 -4.969 -35.491 1.00 92.19 129 THR A C 1
ATOM 924 O O . THR A 1 129 ? 11.525 -5.158 -36.558 1.00 92.19 129 THR A O 1
ATOM 927 N N . ASP A 1 130 ? 11.464 -4.770 -34.342 1.00 91.50 130 ASP A N 1
ATOM 928 C CA . ASP A 1 130 ? 10.006 -4.671 -34.237 1.00 91.50 130 ASP A CA 1
ATOM 929 C C . ASP A 1 130 ? 9.492 -3.258 -34.564 1.00 91.50 130 ASP A C 1
ATOM 931 O O . ASP A 1 130 ? 8.304 -3.090 -34.842 1.00 91.50 130 ASP A O 1
ATOM 935 N N . PHE A 1 131 ? 10.383 -2.263 -34.624 1.00 92.31 131 PHE A N 1
ATOM 936 C CA . PHE A 1 131 ? 10.072 -0.898 -35.046 1.00 92.31 131 PHE A CA 1
ATOM 937 C C . PHE A 1 131 ? 10.194 -0.780 -36.570 1.00 92.31 131 PHE A C 1
ATOM 939 O O . PHE A 1 131 ? 11.219 -1.141 -37.154 1.00 92.31 131 PHE A O 1
ATOM 946 N N . ALA A 1 132 ? 9.145 -0.290 -37.240 1.00 88.88 132 ALA A N 1
ATOM 947 C CA . ALA A 1 132 ? 9.156 -0.184 -38.700 1.00 88.88 132 ALA A CA 1
ATOM 948 C C . ALA A 1 132 ? 10.029 0.982 -39.185 1.00 88.88 132 ALA A C 1
ATOM 950 O O . ALA A 1 132 ? 10.644 0.898 -40.253 1.00 88.88 132 ALA A O 1
ATOM 951 N N . ASP A 1 133 ? 10.078 2.056 -38.401 1.00 89.44 133 ASP A N 1
ATOM 952 C CA . ASP A 1 133 ? 10.894 3.237 -38.633 1.00 89.44 133 ASP A CA 1
ATOM 953 C C . ASP A 1 133 ? 11.186 3.990 -37.318 1.00 89.44 133 ASP A C 1
ATOM 955 O O . ASP A 1 133 ? 10.730 3.613 -36.239 1.00 89.44 133 ASP A O 1
ATOM 959 N N . GLU A 1 134 ? 11.982 5.059 -37.414 1.00 89.25 134 GLU A N 1
ATOM 960 C CA . GLU A 1 134 ? 12.359 5.907 -36.276 1.00 89.25 134 GLU A CA 1
ATOM 961 C C . GLU A 1 134 ? 11.140 6.534 -35.584 1.00 89.25 134 GLU A C 1
ATOM 963 O O . GLU A 1 134 ? 11.158 6.716 -34.372 1.00 89.25 134 GLU A O 1
ATOM 968 N N . LYS A 1 135 ? 10.053 6.820 -36.315 1.00 91.69 135 LYS A N 1
ATOM 969 C CA . LYS A 1 135 ? 8.860 7.446 -35.732 1.00 91.69 135 LYS A CA 1
ATOM 970 C C . LYS A 1 135 ? 8.222 6.526 -34.696 1.00 91.69 135 LYS A C 1
ATOM 972 O O . LYS A 1 135 ? 7.861 7.000 -33.627 1.00 91.69 135 LYS A O 1
ATOM 977 N N . ASP A 1 136 ? 8.106 5.236 -34.994 1.00 91.62 136 ASP A N 1
ATOM 978 C CA . ASP A 1 136 ? 7.518 4.263 -34.064 1.00 91.62 136 ASP A CA 1
ATOM 979 C C . ASP A 1 136 ? 8.342 4.143 -32.771 1.00 91.62 136 ASP A C 1
ATOM 981 O O . ASP A 1 136 ? 7.794 3.994 -31.680 1.00 91.62 136 ASP A O 1
ATOM 985 N N . LEU A 1 137 ? 9.666 4.256 -32.889 1.00 93.00 137 LEU A N 1
ATOM 986 C CA . LEU A 1 137 ? 10.583 4.237 -31.753 1.00 93.00 137 LEU A CA 1
ATOM 987 C C . LEU A 1 137 ? 10.441 5.497 -30.885 1.00 93.00 137 LEU A C 1
ATOM 989 O O . LEU A 1 137 ? 10.402 5.393 -29.660 1.00 93.00 137 LEU A O 1
ATOM 993 N N . LEU A 1 138 ? 10.315 6.674 -31.506 1.00 93.62 138 LEU A N 1
ATOM 994 C CA . LEU A 1 138 ? 10.078 7.935 -30.795 1.00 93.62 138 LEU A CA 1
ATOM 995 C C . LEU A 1 138 ? 8.693 7.969 -30.132 1.00 93.62 138 LEU A C 1
ATOM 997 O O . LEU A 1 138 ? 8.577 8.430 -29.004 1.00 93.62 138 LEU A O 1
ATOM 1001 N N . GLU A 1 139 ? 7.655 7.444 -30.790 1.00 94.69 139 GLU A N 1
ATOM 1002 C CA . GLU A 1 139 ? 6.301 7.352 -30.222 1.00 94.69 139 GLU A CA 1
ATOM 1003 C C . GLU A 1 139 ? 6.267 6.440 -28.986 1.00 94.69 139 GLU A C 1
ATOM 1005 O O . GLU A 1 139 ? 5.636 6.786 -27.985 1.00 94.69 139 GLU A O 1
ATOM 1010 N N . MET A 1 140 ? 6.982 5.309 -29.023 1.00 94.19 140 MET A N 1
ATOM 1011 C CA . MET A 1 140 ? 7.145 4.451 -27.846 1.00 94.19 140 MET A CA 1
ATOM 1012 C C . MET A 1 140 ? 7.916 5.173 -26.738 1.00 94.19 140 MET A C 1
ATOM 1014 O O . MET A 1 140 ? 7.512 5.137 -25.576 1.00 94.19 140 MET A O 1
ATOM 1018 N N . ASN A 1 141 ? 8.999 5.869 -27.093 1.00 95.88 141 ASN A N 1
ATOM 1019 C CA . ASN A 1 141 ? 9.768 6.625 -26.116 1.00 95.88 141 ASN A CA 1
ATOM 1020 C C . ASN A 1 141 ? 8.947 7.736 -25.455 1.00 95.88 141 ASN A C 1
ATOM 1022 O O . ASN A 1 141 ? 9.077 7.935 -24.257 1.00 95.88 141 ASN A O 1
ATOM 1026 N N . ASP A 1 142 ? 8.094 8.440 -26.199 1.00 97.62 142 ASP A N 1
ATOM 1027 C CA . ASP A 1 142 ? 7.228 9.481 -25.640 1.00 97.62 142 ASP A CA 1
ATOM 1028 C C . ASP A 1 142 ? 6.267 8.904 -24.590 1.00 97.62 142 ASP A C 1
ATOM 1030 O O . ASP A 1 142 ? 6.038 9.529 -23.553 1.00 97.62 142 ASP A O 1
ATOM 1034 N N . ALA A 1 143 ? 5.728 7.702 -24.820 1.00 97.25 143 ALA A N 1
ATOM 1035 C CA . ALA A 1 143 ? 4.887 7.019 -23.840 1.00 97.25 143 ALA A CA 1
ATOM 1036 C C . ALA A 1 143 ? 5.674 6.660 -22.568 1.00 97.25 143 ALA A C 1
ATOM 1038 O O . ALA A 1 143 ? 5.236 6.995 -21.467 1.00 97.25 143 ALA A O 1
ATOM 1039 N N . ILE A 1 144 ? 6.857 6.052 -22.721 1.00 97.25 144 ILE A N 1
ATOM 1040 C CA . ILE A 1 144 ? 7.737 5.701 -21.594 1.00 97.25 144 ILE A CA 1
ATOM 1041 C C . ILE A 1 144 ? 8.181 6.957 -20.839 1.00 97.25 144 ILE A C 1
ATOM 1043 O O . ILE A 1 144 ? 8.089 6.994 -19.619 1.00 97.25 144 ILE A O 1
ATOM 1047 N N . TYR A 1 145 ? 8.604 8.004 -21.549 1.00 97.00 145 TYR A N 1
ATOM 1048 C CA . TYR A 1 145 ? 9.028 9.280 -20.975 1.00 97.00 145 TYR A CA 1
ATOM 1049 C C . TYR A 1 145 ? 7.929 9.884 -20.100 1.00 97.00 145 TYR A C 1
ATOM 1051 O O . TYR A 1 145 ? 8.178 10.224 -18.946 1.00 97.00 145 TYR A O 1
ATOM 1059 N N . ASN A 1 146 ? 6.704 9.982 -20.627 1.00 96.94 146 ASN A N 1
ATOM 1060 C CA . ASN A 1 146 ? 5.579 10.542 -19.880 1.00 96.94 146 ASN A CA 1
ATOM 1061 C C . ASN A 1 146 ? 5.260 9.713 -18.631 1.00 96.94 146 ASN A C 1
ATOM 1063 O O . ASN A 1 146 ? 4.938 10.286 -17.592 1.00 96.94 146 ASN A O 1
ATOM 1067 N N . MET A 1 147 ? 5.375 8.385 -18.715 1.00 98.12 147 MET A N 1
ATOM 1068 C CA . MET A 1 147 ? 5.142 7.515 -17.566 1.00 98.12 147 MET A CA 1
ATOM 1069 C C . MET A 1 147 ? 6.257 7.626 -16.519 1.00 98.12 147 MET A C 1
ATOM 1071 O O . MET A 1 147 ? 5.969 7.695 -15.326 1.00 98.12 147 MET A O 1
ATOM 1075 N N . CYS A 1 148 ? 7.519 7.734 -16.946 1.00 97.31 148 CYS A N 1
ATOM 1076 C CA . CYS A 1 148 ? 8.639 8.029 -16.054 1.00 97.31 148 CYS A CA 1
ATOM 1077 C C . CYS A 1 148 ? 8.453 9.369 -15.332 1.00 97.31 148 CYS A C 1
ATOM 1079 O O . CYS A 1 148 ? 8.720 9.449 -14.142 1.00 97.31 148 CYS A O 1
ATOM 1081 N N . GLU A 1 149 ? 7.968 10.414 -16.007 1.00 96.50 149 GLU A N 1
ATOM 1082 C CA . GLU A 1 149 ? 7.661 11.698 -15.355 1.00 96.50 149 GLU A CA 1
ATOM 1083 C C . GLU A 1 149 ? 6.500 11.563 -14.359 1.00 96.50 149 GLU A C 1
ATOM 1085 O O . GLU A 1 149 ? 6.560 12.119 -13.263 1.00 96.50 149 GLU A O 1
ATOM 1090 N N . ALA A 1 150 ? 5.450 10.812 -14.710 1.00 96.38 150 ALA A N 1
ATOM 1091 C CA . ALA A 1 150 ? 4.296 10.604 -13.838 1.00 96.38 150 ALA A CA 1
ATOM 1092 C C . ALA A 1 150 ? 4.671 9.841 -12.556 1.00 96.38 150 ALA A C 1
ATOM 1094 O O . ALA A 1 150 ? 4.353 10.297 -11.455 1.00 96.38 150 ALA A O 1
ATOM 1095 N N . LEU A 1 151 ? 5.379 8.714 -12.685 1.00 96.50 151 LEU A N 1
ATOM 1096 C CA . LEU A 1 151 ? 5.863 7.939 -11.540 1.00 96.50 151 LEU A CA 1
ATOM 1097 C C . LEU A 1 151 ? 6.976 8.673 -10.788 1.00 96.50 151 LEU A C 1
ATOM 1099 O O . LEU A 1 151 ? 6.968 8.693 -9.561 1.00 96.50 151 LEU A O 1
ATOM 1103 N N . GLY A 1 152 ? 7.883 9.341 -11.501 1.00 94.81 152 GLY A N 1
ATOM 1104 C CA . GLY A 1 152 ? 8.930 10.179 -10.919 1.00 94.81 152 GLY A CA 1
ATOM 1105 C C . GLY A 1 152 ? 8.352 11.280 -10.035 1.00 94.81 152 GLY A C 1
ATOM 1106 O O . GLY A 1 152 ? 8.780 11.429 -8.903 1.00 94.81 152 GLY A O 1
ATOM 1107 N N . ALA A 1 153 ? 7.286 11.957 -10.467 1.00 93.75 153 ALA A N 1
ATOM 1108 C CA . ALA A 1 153 ? 6.605 12.955 -9.645 1.00 93.75 153 ALA A CA 1
ATOM 1109 C C . ALA A 1 153 ? 5.929 12.366 -8.391 1.00 93.75 153 ALA A C 1
ATOM 1111 O O . ALA A 1 153 ? 5.710 13.090 -7.418 1.00 93.75 153 ALA A O 1
ATOM 1112 N N . ILE A 1 154 ? 5.551 11.083 -8.402 1.00 93.62 154 ILE A N 1
ATOM 1113 C CA . ILE A 1 154 ? 5.080 10.385 -7.197 1.00 93.62 154 ILE A CA 1
ATOM 1114 C C . ILE A 1 154 ? 6.270 10.118 -6.272 1.00 93.62 154 ILE A C 1
ATOM 1116 O O . ILE A 1 154 ? 6.174 10.418 -5.086 1.00 93.62 154 ILE A O 1
ATOM 1120 N N . VAL A 1 155 ? 7.394 9.636 -6.813 1.00 92.81 155 VAL A N 1
ATOM 1121 C CA . VAL A 1 155 ? 8.637 9.403 -6.060 1.00 92.81 155 VAL A CA 1
ATOM 1122 C C . VAL A 1 155 ? 9.191 10.686 -5.450 1.00 92.81 155 VAL A C 1
ATOM 1124 O O . VAL A 1 155 ? 9.475 10.710 -4.258 1.00 92.81 155 VAL A O 1
ATOM 1127 N N . ASP A 1 156 ? 9.247 11.777 -6.204 1.00 91.56 156 ASP A N 1
ATOM 1128 C CA . ASP A 1 156 ? 9.691 13.078 -5.704 1.00 91.56 156 ASP A CA 1
ATOM 1129 C C . ASP A 1 156 ? 8.814 13.541 -4.536 1.00 91.56 156 ASP A C 1
ATOM 1131 O O . ASP A 1 156 ? 9.325 14.028 -3.536 1.00 91.56 156 ASP A O 1
ATOM 1135 N N . LYS A 1 157 ? 7.492 13.325 -4.595 1.00 86.94 157 LYS A N 1
ATOM 1136 C CA . LYS A 1 157 ? 6.602 13.620 -3.458 1.00 86.94 157 LYS A CA 1
ATOM 1137 C C . LYS A 1 157 ? 6.890 12.740 -2.237 1.00 86.94 157 LYS A C 1
ATOM 1139 O O . LYS A 1 157 ? 6.664 13.213 -1.125 1.00 86.94 157 LYS A O 1
ATOM 1144 N N . MET A 1 158 ? 7.377 11.507 -2.422 1.00 84.44 158 MET A N 1
ATOM 1145 C CA . MET A 1 158 ? 7.849 10.662 -1.314 1.00 84.44 158 MET A CA 1
ATOM 1146 C C . MET A 1 158 ? 9.101 11.251 -0.656 1.00 84.44 158 MET A C 1
ATOM 1148 O O . MET A 1 158 ? 9.221 11.215 0.565 1.00 84.44 158 MET A O 1
ATOM 1152 N N . GLU A 1 159 ? 10.020 11.810 -1.448 1.00 75.50 159 GLU A N 1
ATOM 1153 C CA . GLU A 1 159 ? 11.277 12.391 -0.953 1.00 75.50 159 GLU A CA 1
ATOM 1154 C C . GLU A 1 159 ? 11.119 13.823 -0.408 1.00 75.50 159 GLU A C 1
ATOM 1156 O O . GLU A 1 159 ? 11.828 14.224 0.519 1.00 75.50 159 GLU A O 1
ATOM 1161 N N . GLU A 1 160 ? 10.199 14.607 -0.977 1.00 65.38 160 GLU A N 1
ATOM 1162 C CA . GLU A 1 160 ? 9.932 16.000 -0.602 1.00 65.38 160 GLU A CA 1
ATOM 1163 C C . GLU A 1 160 ? 9.017 16.141 0.610 1.00 65.38 160 GLU A C 1
ATOM 1165 O O . GLU A 1 160 ? 9.001 17.213 1.220 1.00 65.38 160 GLU A O 1
ATOM 1170 N N . ALA A 1 161 ? 8.262 15.103 0.975 1.00 50.94 161 ALA A N 1
ATOM 1171 C CA . ALA A 1 161 ? 7.533 15.102 2.229 1.00 50.94 161 ALA A CA 1
ATOM 1172 C C . ALA A 1 161 ? 8.556 15.234 3.375 1.00 50.94 161 ALA A C 1
ATOM 1174 O O . ALA A 1 161 ? 9.314 14.291 3.627 1.00 50.94 161 ALA A O 1
ATOM 1175 N N . PRO A 1 162 ? 8.626 16.373 4.107 1.00 39.50 162 PRO A N 1
ATOM 1176 C CA . PRO A 1 162 ? 9.252 16.314 5.412 1.00 39.50 162 PRO A CA 1
ATOM 1177 C C . PRO A 1 162 ? 8.498 15.234 6.186 1.00 39.50 162 PRO A C 1
ATOM 1179 O O . PRO A 1 162 ? 7.286 15.083 6.024 1.00 39.50 162 PRO A O 1
ATOM 1182 N N . ALA A 1 163 ? 9.203 14.494 7.032 1.00 46.12 163 ALA A N 1
ATOM 1183 C CA . ALA A 1 163 ? 8.567 13.759 8.110 1.00 46.12 163 ALA A CA 1
ATOM 1184 C C . ALA A 1 163 ? 7.816 14.765 9.013 1.00 46.12 163 ALA A C 1
ATOM 1186 O O . ALA A 1 163 ? 8.326 15.174 10.050 1.00 46.12 163 ALA A O 1
ATOM 1187 N N . GLU A 1 164 ? 6.663 15.263 8.573 1.00 40.62 164 GLU A N 1
ATOM 1188 C CA . GLU A 1 164 ? 5.778 16.138 9.325 1.00 40.62 164 GLU A CA 1
ATOM 1189 C C . GLU A 1 164 ? 4.339 16.004 8.797 1.00 40.62 164 GLU A C 1
ATOM 1191 O O . GLU A 1 164 ? 3.933 16.593 7.797 1.00 40.62 164 GLU A O 1
ATOM 1196 N N . GLU A 1 165 ? 3.619 15.168 9.546 1.00 40.97 165 GLU A N 1
ATOM 1197 C CA . GLU A 1 165 ? 2.171 15.045 9.724 1.00 40.97 165 GLU A CA 1
ATOM 1198 C C . GLU A 1 165 ? 1.321 14.739 8.483 1.00 40.97 165 GLU A C 1
ATOM 1200 O O . GLU A 1 165 ? 0.611 15.577 7.921 1.00 40.97 165 GLU A O 1
ATOM 1205 N N . ALA A 1 166 ? 1.284 13.436 8.177 1.00 38.06 166 ALA A N 1
ATOM 1206 C CA . ALA A 1 166 ? 0.067 12.763 7.738 1.00 38.06 166 ALA A CA 1
ATOM 1207 C C . ALA A 1 166 ? -1.152 13.258 8.554 1.00 38.06 166 ALA A C 1
ATOM 1209 O O . ALA A 1 166 ? -1.016 13.569 9.741 1.00 38.06 166 ALA A O 1
ATOM 1210 N N . PRO A 1 167 ? -2.347 13.365 7.948 1.00 32.75 167 PRO A N 1
ATOM 1211 C CA . PRO A 1 167 ? -3.538 13.872 8.617 1.00 32.75 167 PRO A CA 1
ATOM 1212 C C . PRO A 1 167 ? -3.941 12.956 9.771 1.00 32.75 167 PRO A C 1
ATOM 1214 O O . PRO A 1 167 ? -4.698 12.033 9.524 1.00 32.75 167 PRO A O 1
ATOM 1217 N N . ALA A 1 168 ? -3.459 13.227 10.993 1.00 39.25 168 ALA A N 1
ATOM 1218 C CA . ALA A 1 168 ? -3.824 12.533 12.232 1.00 39.25 168 ALA A CA 1
ATOM 1219 C C . ALA A 1 168 ? -4.215 11.063 11.997 1.00 39.25 168 ALA A C 1
ATOM 1221 O O . ALA A 1 168 ? -5.300 10.627 12.376 1.00 39.25 168 ALA A O 1
ATOM 1222 N N . GLU A 1 169 ? -3.347 10.330 11.304 1.00 43.41 169 GLU A N 1
ATOM 1223 C CA . GLU A 1 169 ? -3.277 8.900 11.505 1.00 43.41 169 GLU A CA 1
ATOM 1224 C C . GLU A 1 169 ? -2.759 8.791 12.931 1.00 43.41 169 GLU A C 1
ATOM 1226 O O . GLU A 1 169 ? -1.788 9.473 13.285 1.00 43.41 169 GLU A O 1
ATOM 1231 N N . GLU A 1 170 ? -3.514 8.109 13.791 1.00 39.09 170 GLU A N 1
ATOM 1232 C CA . GLU A 1 170 ? -3.100 7.884 15.168 1.00 39.09 170 GLU A CA 1
ATOM 1233 C C . GLU A 1 170 ? -1.620 7.521 15.156 1.00 39.09 170 GLU A C 1
ATOM 1235 O O . GLU A 1 170 ? -1.199 6.683 14.359 1.00 39.09 170 GLU A O 1
ATOM 1240 N N . ALA A 1 171 ? -0.834 8.275 15.932 1.00 33.41 171 ALA A N 1
ATOM 1241 C CA . ALA A 1 171 ? 0.614 8.164 15.974 1.00 33.41 171 ALA A CA 1
ATOM 1242 C C . ALA A 1 171 ? 1.022 6.688 15.875 1.00 33.41 171 ALA A C 1
ATOM 1244 O O . ALA A 1 171 ? 0.391 5.883 16.566 1.00 33.41 171 ALA A O 1
ATOM 1245 N N . PRO A 1 172 ? 2.039 6.322 15.066 1.00 38.03 172 PRO A N 1
ATOM 1246 C CA . PRO A 1 172 ? 2.542 4.961 15.087 1.00 38.03 172 PRO A CA 1
ATOM 1247 C C . PRO A 1 172 ? 2.826 4.653 16.546 1.00 38.03 172 PRO A C 1
ATOM 1249 O O . PRO A 1 172 ? 3.638 5.343 17.174 1.00 38.03 172 PRO A O 1
ATOM 1252 N N . ALA A 1 173 ? 2.068 3.703 17.093 1.00 45.75 173 ALA A N 1
ATOM 1253 C CA . ALA A 1 173 ? 2.334 3.154 18.398 1.00 45.75 173 ALA A CA 1
ATOM 1254 C C . ALA A 1 173 ? 3.828 2.836 18.391 1.00 45.75 173 ALA A C 1
ATOM 1256 O O . ALA A 1 173 ? 4.290 2.061 17.553 1.00 45.75 173 ALA A O 1
ATOM 1257 N N . GLU A 1 174 ? 4.564 3.595 19.207 1.00 36.47 174 GLU A N 1
ATOM 1258 C CA . GLU A 1 174 ? 5.986 3.478 19.504 1.00 36.47 174 GLU A CA 1
ATOM 1259 C C . GLU A 1 174 ? 6.487 2.096 19.116 1.00 36.47 174 GLU A C 1
ATOM 1261 O O . GLU A 1 174 ? 6.098 1.166 19.812 1.00 36.47 174 GLU A O 1
ATOM 1266 N N . ALA A 1 175 ? 7.243 1.982 18.007 1.00 40.75 175 ALA A N 1
ATOM 1267 C CA . ALA A 1 175 ? 7.808 0.744 17.462 1.00 40.75 175 ALA A CA 1
ATOM 1268 C C . ALA A 1 175 ? 7.403 -0.477 18.290 1.00 40.75 175 ALA A C 1
ATOM 1270 O O . ALA A 1 175 ? 8.136 -0.847 19.212 1.00 40.75 175 ALA A O 1
ATOM 1271 N N . SER A 1 176 ? 6.201 -1.011 18.041 1.00 48.34 176 SER A N 1
ATOM 1272 C CA . SER A 1 176 ? 5.767 -2.218 18.730 1.00 48.34 176 SER A CA 1
ATOM 1273 C C . SER A 1 176 ? 6.873 -3.225 18.479 1.00 48.34 176 SER A C 1
ATOM 1275 O O . SER A 1 176 ? 7.180 -3.517 17.319 1.00 48.34 176 SER A O 1
ATOM 1277 N N . GLU A 1 177 ? 7.566 -3.648 19.537 1.00 60.09 177 GLU A N 1
ATOM 1278 C CA . GLU A 1 177 ? 8.542 -4.721 19.426 1.00 60.09 177 GLU A CA 1
ATOM 1279 C C . GLU A 1 177 ? 7.835 -5.835 18.658 1.00 60.09 177 GLU A C 1
ATOM 1281 O O . GLU A 1 177 ? 6.754 -6.245 19.077 1.00 60.09 177 GLU A O 1
ATOM 1286 N N . SER A 1 178 ? 8.375 -6.220 17.493 1.00 72.25 178 SER A N 1
ATOM 1287 C CA . SER A 1 178 ? 7.783 -7.266 16.654 1.00 72.25 178 SER A CA 1
ATOM 1288 C C . SER A 1 178 ? 7.434 -8.432 17.564 1.00 72.25 178 SER A C 1
ATOM 1290 O O . SER A 1 178 ? 8.333 -8.969 18.231 1.00 72.25 178 SER A O 1
ATOM 1292 N N . ILE A 1 179 ? 6.151 -8.756 17.668 1.00 81.12 179 ILE A N 1
ATOM 1293 C CA . ILE A 1 179 ? 5.715 -9.713 18.672 1.00 81.12 179 ILE A CA 1
ATOM 1294 C C . ILE A 1 179 ? 5.995 -11.109 18.140 1.00 81.12 179 ILE A C 1
ATOM 1296 O O . ILE A 1 179 ? 5.897 -11.389 16.941 1.00 81.12 179 ILE A O 1
ATOM 1300 N N . THR A 1 180 ? 6.373 -12.023 19.022 1.00 88.69 180 THR A N 1
ATOM 1301 C CA . THR A 1 180 ? 6.475 -13.416 18.599 1.00 88.69 180 THR A CA 1
ATOM 1302 C C . THR A 1 180 ? 5.077 -14.019 18.472 1.00 88.69 180 THR A C 1
ATOM 1304 O O . THR A 1 180 ? 4.115 -13.549 19.078 1.00 88.69 180 THR A O 1
ATOM 1307 N N . PHE A 1 181 ? 4.953 -15.121 17.734 1.00 88.38 181 PHE A N 1
ATOM 1308 C CA . PHE A 1 181 ? 3.702 -15.880 17.696 1.00 88.38 181 PHE A CA 1
ATOM 1309 C C . PHE A 1 181 ? 3.257 -16.374 19.093 1.00 88.38 181 PHE A C 1
ATOM 1311 O O . PHE A 1 181 ? 2.070 -16.554 19.357 1.00 88.38 181 PHE A O 1
ATOM 1318 N N . GLU A 1 182 ? 4.198 -16.588 20.020 1.00 88.81 182 GLU A N 1
ATOM 1319 C CA . GLU A 1 182 ? 3.886 -16.914 21.419 1.00 88.81 182 GLU A CA 1
ATOM 1320 C C . GLU A 1 182 ? 3.259 -15.718 22.147 1.00 88.81 182 GLU A C 1
ATOM 1322 O O . GLU A 1 182 ? 2.251 -15.880 22.834 1.00 88.81 182 GLU A O 1
ATOM 1327 N N . ASP A 1 183 ? 3.797 -14.516 21.942 1.00 89.06 183 ASP A N 1
ATOM 1328 C CA . ASP A 1 183 ? 3.231 -13.283 22.498 1.00 89.06 183 ASP A CA 1
ATOM 1329 C C . ASP A 1 183 ? 1.828 -13.017 21.937 1.00 89.06 183 ASP A C 1
ATOM 1331 O O . ASP A 1 183 ? 0.918 -12.687 22.697 1.00 89.06 183 ASP A O 1
ATOM 1335 N N . LEU A 1 184 ? 1.621 -13.257 20.636 1.00 90.56 184 LEU A N 1
ATOM 1336 C CA . LEU A 1 184 ? 0.308 -13.154 19.997 1.00 90.56 184 LEU A CA 1
ATOM 1337 C C . LEU A 1 184 ? -0.714 -14.108 20.633 1.00 90.56 184 LEU A C 1
ATOM 1339 O O . LEU A 1 184 ? -1.832 -13.700 20.946 1.00 90.56 184 LEU A O 1
ATOM 1343 N N . GLN A 1 185 ? -0.339 -15.374 20.847 1.00 89.69 185 GLN A N 1
ATOM 1344 C CA . GLN A 1 185 ? -1.218 -16.355 21.494 1.00 89.69 185 GLN A CA 1
ATOM 1345 C C . GLN A 1 185 ? -1.562 -15.956 22.932 1.00 89.69 185 GLN A C 1
ATOM 1347 O O . GLN A 1 185 ? -2.705 -16.133 23.355 1.00 89.69 185 GLN A O 1
ATOM 1352 N N . ASN A 1 186 ? -0.593 -15.415 23.676 1.00 91.31 186 ASN A N 1
ATOM 1353 C CA . ASN A 1 186 ? -0.825 -14.933 25.036 1.00 91.31 186 ASN A CA 1
ATOM 1354 C C . ASN A 1 186 ? -1.795 -13.744 25.041 1.00 91.31 186 ASN A C 1
ATOM 1356 O O . ASN A 1 186 ? -2.784 -13.781 25.769 1.00 91.31 186 ASN A O 1
ATOM 1360 N N . ALA A 1 187 ? -1.573 -12.751 24.175 1.00 91.69 187 ALA A N 1
ATOM 1361 C CA . ALA A 1 187 ? -2.450 -11.588 24.048 1.00 91.69 187 ALA A CA 1
ATOM 1362 C C . ALA A 1 187 ? -3.877 -11.986 23.634 1.00 91.69 187 ALA A C 1
ATOM 1364 O O . ALA A 1 187 ? -4.856 -11.499 24.196 1.00 91.69 187 ALA A O 1
ATOM 1365 N N . TYR A 1 188 ? -4.018 -12.927 22.694 1.00 92.62 188 TYR A N 1
ATOM 1366 C CA . TYR A 1 188 ? -5.328 -13.447 22.302 1.00 92.62 188 TYR A CA 1
ATOM 1367 C C . TYR A 1 188 ? -6.042 -14.155 23.462 1.00 92.62 188 TYR A C 1
ATOM 1369 O O . TYR A 1 188 ? -7.245 -13.976 23.656 1.00 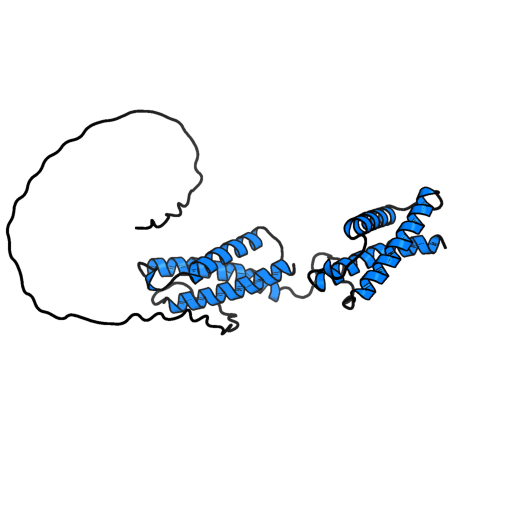92.62 188 TYR A O 1
ATOM 1377 N N . ALA A 1 189 ? -5.317 -14.953 24.253 1.00 92.12 189 ALA A N 1
ATOM 1378 C CA . ALA A 1 189 ? -5.891 -15.637 25.408 1.00 92.12 189 ALA A CA 1
ATOM 1379 C C . ALA A 1 189 ? -6.383 -14.651 26.482 1.00 92.12 189 ALA A C 1
ATOM 1381 O O . ALA A 1 189 ? -7.453 -14.870 27.054 1.00 92.12 189 ALA A O 1
ATOM 1382 N N . GLU A 1 190 ? -5.637 -13.570 26.723 1.00 94.38 190 GLU A N 1
ATOM 1383 C CA . GLU A 1 190 ? -6.036 -12.482 27.628 1.00 94.38 190 GLU A CA 1
ATOM 1384 C C . GLU A 1 190 ? -7.295 -11.765 27.115 1.00 94.38 190 GLU A C 1
ATOM 1386 O O . GLU A 1 190 ? -8.284 -11.675 27.848 1.00 94.38 190 GLU A O 1
ATOM 1391 N N . LEU A 1 191 ? -7.327 -11.405 25.825 1.00 95.38 191 LEU A N 1
ATOM 1392 C CA . LEU A 1 191 ? -8.494 -10.797 25.177 1.00 95.38 191 LEU A CA 1
ATOM 1393 C C . LEU A 1 191 ? -9.759 -11.650 25.334 1.00 95.38 191 LEU A C 1
ATOM 1395 O O . LEU A 1 191 ? -10.834 -11.137 25.659 1.00 95.38 191 LEU A O 1
ATOM 1399 N N . VAL A 1 192 ? -9.649 -12.962 25.113 1.00 95.44 192 VAL A N 1
ATOM 1400 C CA . VAL A 1 192 ? -10.769 -13.902 25.269 1.00 95.44 192 VAL A CA 1
ATOM 1401 C C . VAL A 1 192 ? -11.266 -13.936 26.718 1.00 95.44 192 VAL A C 1
ATOM 1403 O O . VAL A 1 192 ? -12.480 -13.999 26.944 1.00 95.44 192 VAL A O 1
ATOM 1406 N N . ASP A 1 193 ? -10.371 -13.900 27.706 1.00 95.56 193 ASP A N 1
ATOM 1407 C CA . ASP A 1 193 ? -10.746 -13.921 29.125 1.00 95.56 193 ASP A CA 1
ATOM 1408 C C . ASP A 1 193 ? -11.458 -12.627 29.547 1.00 95.56 193 ASP A C 1
ATOM 1410 O O . ASP A 1 193 ? -12.545 -12.677 30.140 1.00 95.56 193 ASP A O 1
ATOM 1414 N N . HIS A 1 194 ? -10.917 -11.466 29.162 1.00 97.12 194 HIS A N 1
ATOM 1415 C CA . HIS A 1 194 ? -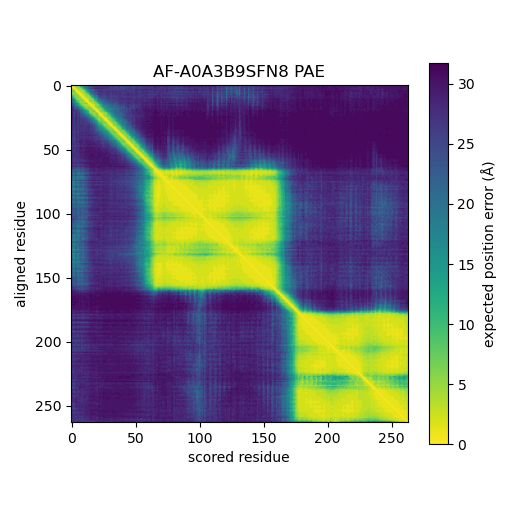11.549 -10.170 29.414 1.00 97.12 194 HIS A CA 1
ATOM 1416 C C . HIS A 1 194 ? -12.907 -10.057 28.716 1.00 97.12 194 HIS A C 1
ATOM 1418 O O . HIS A 1 194 ? -13.899 -9.708 29.366 1.00 97.12 194 HIS A O 1
ATOM 1424 N N . TYR A 1 195 ? -12.994 -10.430 27.434 1.00 96.69 195 TYR A N 1
ATOM 1425 C CA . TYR A 1 195 ? -14.254 -10.461 26.690 1.00 96.69 195 TYR A CA 1
ATOM 1426 C C . TYR A 1 195 ? -15.313 -11.300 27.412 1.00 96.69 195 TYR A C 1
ATOM 1428 O O . TYR A 1 195 ? -16.423 -10.823 27.654 1.00 96.69 195 TYR A O 1
ATOM 1436 N N . ASN A 1 196 ? -14.986 -12.537 27.800 1.00 95.81 196 ASN A N 1
ATOM 1437 C CA . ASN A 1 196 ? -15.947 -13.418 28.468 1.00 95.81 196 ASN A CA 1
ATOM 1438 C C . ASN A 1 196 ? -16.359 -12.880 29.846 1.00 95.81 196 ASN A C 1
ATOM 1440 O O . ASN A 1 196 ? -17.546 -12.894 30.178 1.00 95.81 196 ASN A O 1
ATOM 1444 N N . THR A 1 197 ? -15.413 -12.335 30.613 1.00 96.31 197 THR A N 1
ATOM 1445 C CA . THR A 1 197 ? -15.680 -11.718 31.921 1.00 96.31 197 THR A CA 1
ATOM 1446 C C . THR A 1 197 ? -16.663 -10.552 31.805 1.00 96.31 197 THR A C 1
ATOM 1448 O O . THR A 1 197 ? -17.663 -10.489 32.529 1.00 96.31 197 THR A O 1
ATOM 1451 N N . ILE A 1 198 ? -16.416 -9.637 30.866 1.00 96.62 198 ILE A N 1
ATOM 1452 C CA . ILE A 1 198 ? -17.270 -8.466 30.637 1.00 96.62 198 ILE A CA 1
ATOM 1453 C C . ILE A 1 198 ? -18.620 -8.895 30.077 1.00 96.62 198 ILE A C 1
ATOM 1455 O O . ILE A 1 198 ? -19.653 -8.374 30.500 1.00 96.62 198 ILE A O 1
ATOM 1459 N N . LYS A 1 199 ? -18.634 -9.864 29.157 1.00 96.38 199 LYS A N 1
ATOM 1460 C CA . LYS A 1 199 ? -19.859 -10.413 28.582 1.00 96.38 199 LYS A CA 1
ATOM 1461 C C . LYS A 1 199 ? -20.779 -10.984 29.659 1.00 96.38 199 LYS A C 1
ATOM 1463 O O . LYS A 1 199 ? -21.957 -10.627 29.693 1.00 96.38 199 LYS A O 1
ATOM 1468 N N . ASP A 1 200 ? -20.254 -11.806 30.562 1.00 96.38 200 ASP A N 1
ATOM 1469 C CA . ASP A 1 200 ? -21.025 -12.388 31.664 1.00 96.38 200 ASP A CA 1
ATOM 1470 C C . ASP A 1 200 ? -21.538 -11.307 32.636 1.00 96.38 200 ASP A C 1
ATOM 1472 O O . ASP A 1 200 ? -22.686 -11.348 33.107 1.00 96.38 200 ASP A O 1
ATOM 1476 N N . ALA A 1 201 ? -20.716 -10.292 32.917 1.00 95.19 201 ALA A N 1
ATOM 1477 C CA . ALA A 1 201 ? -21.118 -9.148 33.729 1.00 95.19 201 ALA A CA 1
ATOM 1478 C C . ALA A 1 201 ? -22.219 -8.315 33.050 1.00 95.19 201 ALA A C 1
ATOM 1480 O O . ALA A 1 201 ? -23.168 -7.893 33.714 1.00 95.19 201 ALA A O 1
ATOM 1481 N N . ALA A 1 202 ? -22.142 -8.103 31.737 1.00 94.44 202 ALA A N 1
ATOM 1482 C CA . ALA A 1 202 ? -23.139 -7.350 30.980 1.00 94.44 202 ALA A CA 1
ATOM 1483 C C . ALA A 1 202 ? -24.461 -8.128 30.888 1.00 94.44 202 ALA A C 1
ATOM 1485 O O . ALA A 1 202 ? -25.526 -7.573 31.168 1.00 94.44 202 ALA A O 1
ATOM 1486 N N . ASP A 1 203 ? -24.396 -9.432 30.601 1.00 94.56 203 ASP A N 1
ATOM 1487 C CA . ASP A 1 203 ? -25.563 -10.317 30.503 1.00 94.56 203 ASP A CA 1
ATOM 1488 C C . ASP A 1 203 ? -26.291 -10.470 31.855 1.00 94.56 203 ASP A C 1
ATOM 1490 O O . ASP A 1 203 ? -27.516 -10.629 31.903 1.00 94.56 203 ASP A O 1
ATOM 1494 N N . SER A 1 204 ? -25.564 -10.369 32.974 1.00 95.19 204 SER A N 1
ATOM 1495 C CA . SER A 1 204 ? -26.141 -10.335 34.328 1.00 95.19 204 SER A CA 1
ATOM 1496 C C . SER A 1 204 ? -26.591 -8.940 34.788 1.00 95.19 204 SER A C 1
ATOM 1498 O O . SER A 1 204 ? -27.244 -8.819 35.830 1.00 95.19 204 SER A O 1
ATOM 1500 N N . GLY A 1 205 ? -26.282 -7.891 34.018 1.00 93.19 205 GLY A N 1
ATOM 1501 C CA . GLY A 1 205 ? -26.557 -6.492 34.352 1.00 93.19 205 GLY A CA 1
ATOM 1502 C C . GLY A 1 205 ? -25.661 -5.918 35.456 1.00 93.19 205 GLY A C 1
ATOM 1503 O O . GLY A 1 205 ? -26.024 -4.912 36.067 1.00 93.19 205 GLY A O 1
ATOM 1504 N N . ALA A 1 206 ? -24.527 -6.562 35.746 1.00 92.88 206 ALA A N 1
ATOM 1505 C CA . ALA A 1 206 ? -23.524 -6.093 36.700 1.00 92.88 206 ALA A CA 1
ATOM 1506 C C . ALA A 1 206 ? -22.695 -4.916 36.157 1.00 92.88 206 ALA A C 1
ATOM 1508 O O . ALA A 1 206 ? -22.209 -4.106 36.946 1.00 92.88 206 ALA A O 1
ATOM 15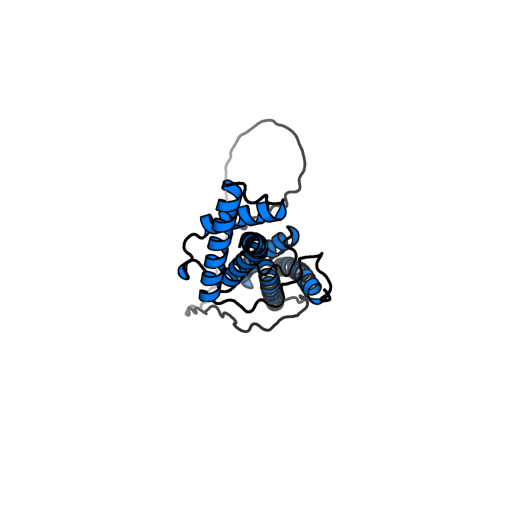09 N N . VAL A 1 207 ? -22.588 -4.789 34.831 1.00 93.94 207 VAL A N 1
ATOM 1510 C CA . VAL A 1 207 ? -21.927 -3.669 34.152 1.00 93.94 207 VAL A CA 1
ATOM 1511 C C . VAL A 1 207 ? -22.825 -3.085 33.066 1.00 93.94 207 VAL A C 1
ATOM 1513 O O . VAL A 1 207 ? -23.646 -3.783 32.469 1.00 93.94 207 VAL A O 1
ATOM 1516 N N . THR A 1 208 ? -22.667 -1.790 32.812 1.00 93.12 208 THR A N 1
ATOM 1517 C CA . THR A 1 208 ? -23.221 -1.109 31.638 1.00 93.12 208 THR A CA 1
ATOM 1518 C C . THR A 1 208 ? -22.066 -0.546 30.841 1.00 93.12 208 THR A C 1
ATOM 1520 O O . THR A 1 208 ? -21.307 0.254 31.385 1.00 93.12 208 THR A O 1
ATOM 1523 N N . LEU A 1 209 ? -21.958 -0.956 29.584 1.00 93.94 209 LEU A N 1
ATOM 1524 C CA . LEU A 1 209 ? -20.902 -0.505 28.693 1.00 93.94 209 LEU A CA 1
ATOM 1525 C C . LEU A 1 209 ? -21.275 0.839 28.068 1.00 93.94 209 LEU A C 1
ATOM 1527 O O . LEU A 1 209 ? -22.447 1.080 27.756 1.00 93.94 209 LEU A O 1
ATOM 1531 N N . ASP A 1 210 ? -20.287 1.707 27.902 1.00 95.88 210 ASP A N 1
ATOM 1532 C CA . ASP A 1 210 ? -20.411 2.870 27.027 1.00 95.88 210 ASP A CA 1
ATOM 1533 C C . ASP A 1 210 ? -20.241 2.480 25.544 1.00 95.88 210 ASP A C 1
ATOM 1535 O O . ASP A 1 210 ? -20.209 1.296 25.191 1.00 95.88 210 ASP A O 1
ATOM 1539 N N . GLU A 1 211 ? -20.247 3.477 24.657 1.00 94.81 211 GLU A N 1
ATOM 1540 C CA . GLU A 1 211 ? -20.170 3.264 23.208 1.00 94.81 211 GLU A CA 1
ATOM 1541 C C . GLU A 1 211 ? -18.834 2.632 22.799 1.00 94.81 211 GLU A C 1
ATOM 1543 O O . GLU A 1 211 ? -18.844 1.634 22.079 1.00 94.81 211 GLU A O 1
ATOM 1548 N N . ASP A 1 212 ? -17.720 3.130 23.341 1.00 92.88 212 ASP A N 1
ATOM 1549 C CA . ASP A 1 212 ? -16.368 2.662 23.020 1.00 92.88 212 ASP A CA 1
ATOM 1550 C C . ASP A 1 212 ? -16.140 1.235 23.545 1.00 92.88 212 ASP A C 1
ATOM 1552 O O . ASP A 1 212 ? -15.640 0.367 22.832 1.00 92.88 212 ASP A O 1
ATOM 1556 N N . GLN A 1 213 ? -16.593 0.943 24.767 1.00 95.88 213 GLN A N 1
ATOM 1557 C CA . GLN A 1 213 ? -16.530 -0.401 25.351 1.00 95.88 213 GLN A CA 1
ATOM 1558 C C . GLN A 1 213 ? -17.420 -1.398 24.600 1.00 95.88 213 GLN A C 1
ATOM 1560 O O . GLN A 1 213 ? -17.058 -2.563 24.435 1.00 95.88 213 GLN A O 1
ATOM 1565 N N . THR A 1 214 ? -18.597 -0.960 24.141 1.00 95.38 214 THR A N 1
ATOM 1566 C CA . THR A 1 214 ? -19.484 -1.802 23.326 1.00 95.38 214 THR A CA 1
ATOM 1567 C C . THR A 1 214 ? -18.855 -2.094 21.964 1.00 95.38 214 THR A C 1
ATOM 1569 O O . THR A 1 214 ? -18.936 -3.227 21.490 1.00 95.38 214 THR A O 1
ATOM 1572 N N . ASP A 1 215 ? -18.220 -1.101 21.342 1.00 96.31 215 ASP A N 1
ATOM 1573 C CA . ASP A 1 215 ? -17.491 -1.268 20.084 1.00 96.31 215 ASP A CA 1
ATOM 1574 C C . ASP A 1 215 ? -16.311 -2.239 20.242 1.00 96.31 215 ASP A C 1
ATOM 1576 O O . ASP A 1 215 ? -16.211 -3.204 19.482 1.00 96.31 215 ASP A O 1
ATOM 1580 N N . ALA A 1 216 ? -15.498 -2.075 21.291 1.00 95.44 216 ALA A N 1
ATOM 1581 C CA . ALA A 1 216 ? -14.404 -2.991 21.618 1.00 95.44 216 ALA A CA 1
ATOM 1582 C C . ALA A 1 216 ? -14.898 -4.431 21.838 1.00 95.44 216 ALA A C 1
ATOM 1584 O O . ALA A 1 216 ? -14.324 -5.373 21.295 1.00 95.44 216 ALA A O 1
ATOM 1585 N N . MET A 1 217 ? -16.012 -4.618 22.554 1.00 97.25 217 MET A N 1
ATOM 1586 C CA . MET A 1 217 ? -16.628 -5.938 22.738 1.00 97.25 217 MET A CA 1
ATOM 1587 C C . MET A 1 217 ? -17.091 -6.565 21.417 1.00 97.25 217 MET A C 1
ATOM 1589 O O . MET A 1 217 ? -16.948 -7.773 21.235 1.00 97.25 217 MET A O 1
ATOM 1593 N N . ASN A 1 218 ? -17.645 -5.778 20.492 1.00 96.12 218 ASN A N 1
ATOM 1594 C CA . ASN A 1 218 ? -18.052 -6.293 19.182 1.00 96.12 218 ASN A CA 1
ATOM 1595 C C . ASN A 1 218 ? -16.834 -6.678 18.336 1.00 96.12 218 ASN A C 1
ATOM 1597 O O . ASN A 1 218 ? -16.810 -7.778 17.792 1.00 96.12 218 ASN A O 1
ATOM 1601 N N . LYS A 1 219 ? -15.800 -5.830 18.299 1.00 96.25 219 LYS A N 1
ATOM 1602 C CA . LYS A 1 219 ? -14.538 -6.126 17.607 1.00 96.25 219 LYS A CA 1
ATOM 1603 C C . LYS A 1 219 ? -13.859 -7.374 18.167 1.00 96.25 219 LYS A C 1
ATOM 1605 O O . LYS A 1 219 ? -13.440 -8.229 17.395 1.00 96.25 219 LYS A O 1
ATOM 1610 N N . ALA A 1 220 ? -13.814 -7.520 19.493 1.00 95.38 220 ALA A N 1
ATOM 1611 C CA . ALA A 1 220 ? -13.321 -8.733 20.140 1.00 95.38 220 ALA A CA 1
ATOM 1612 C C . ALA A 1 220 ? -14.143 -9.959 19.723 1.00 95.38 220 ALA A C 1
ATOM 1614 O O . ALA A 1 220 ? -13.574 -10.986 19.375 1.00 95.38 220 ALA A O 1
ATOM 1615 N N . ALA A 1 221 ? -15.477 -9.859 19.713 1.00 95.06 221 ALA A N 1
ATOM 1616 C CA . ALA A 1 221 ? -16.339 -10.961 19.292 1.00 95.06 221 ALA A CA 1
ATOM 1617 C C . ALA A 1 221 ? -16.092 -11.366 17.832 1.00 95.06 221 ALA A C 1
ATOM 1619 O O . ALA A 1 221 ? -16.040 -12.559 17.533 1.00 95.06 221 ALA A O 1
ATOM 1620 N N . ASP A 1 222 ? -15.944 -10.393 16.935 1.00 94.50 222 ASP A N 1
ATOM 1621 C CA . ASP A 1 222 ? -15.655 -10.636 15.523 1.00 94.50 222 ASP A CA 1
ATOM 1622 C C . ASP A 1 222 ? -14.291 -11.317 15.363 1.00 94.50 222 ASP A C 1
ATOM 1624 O O . ASP A 1 222 ? -14.222 -12.382 14.752 1.00 94.50 222 ASP A O 1
ATOM 1628 N N . LEU A 1 223 ? -13.249 -10.801 16.022 1.00 91.19 223 LEU A N 1
ATOM 1629 C CA . LEU A 1 223 ? -11.898 -11.368 16.000 1.00 91.19 223 LEU A CA 1
ATOM 1630 C C . LEU A 1 223 ? -11.865 -12.792 16.578 1.00 91.19 223 LEU A C 1
ATOM 1632 O O . LEU A 1 223 ? -11.274 -13.698 15.992 1.00 91.19 223 LEU A O 1
ATOM 1636 N N . ILE A 1 224 ? -12.561 -13.035 17.691 1.00 90.12 224 ILE A N 1
ATOM 1637 C CA . ILE A 1 224 ? -12.664 -14.366 18.302 1.00 90.12 224 ILE A CA 1
ATOM 1638 C C . ILE A 1 224 ? -13.358 -15.358 17.360 1.00 90.12 224 ILE A C 1
ATOM 1640 O O . ILE A 1 224 ? -12.945 -16.514 17.279 1.00 90.12 224 ILE A O 1
ATOM 1644 N N . ASN A 1 225 ? -14.393 -14.922 16.638 1.00 88.44 225 ASN A N 1
ATOM 1645 C CA . ASN A 1 225 ? -15.103 -15.769 15.678 1.00 88.44 225 ASN A CA 1
ATOM 1646 C C . ASN A 1 225 ? -14.317 -15.996 14.380 1.00 88.44 225 ASN A C 1
ATOM 1648 O O . ASN A 1 225 ? -14.453 -17.063 13.779 1.00 88.44 225 ASN A O 1
ATOM 1652 N N . GLU A 1 226 ? -13.559 -14.996 13.932 1.00 82.50 226 GLU A N 1
ATOM 1653 C CA . GLU A 1 226 ? -12.778 -15.036 12.697 1.00 82.50 226 GLU A CA 1
ATOM 1654 C C . GLU A 1 226 ? -11.531 -15.905 12.849 1.00 82.50 226 GLU A C 1
ATOM 1656 O O . GLU A 1 226 ? -11.306 -16.789 12.024 1.00 82.50 226 GLU A O 1
ATOM 1661 N N . ILE A 1 227 ? -10.764 -15.693 13.920 1.00 77.12 227 ILE A N 1
ATOM 1662 C CA . ILE A 1 227 ? -9.481 -16.373 14.115 1.00 77.12 227 ILE A CA 1
ATOM 1663 C C . ILE A 1 227 ? -9.665 -17.706 14.854 1.00 77.12 227 ILE A C 1
ATOM 1665 O O . ILE A 1 227 ? -8.994 -18.687 14.549 1.00 77.12 227 ILE A O 1
ATOM 1669 N N . GLY A 1 228 ? -10.614 -17.795 15.791 1.00 74.19 228 GLY A N 1
ATOM 1670 C CA . GLY A 1 228 ? -10.825 -19.015 16.571 1.00 74.19 228 GLY A CA 1
ATOM 1671 C C . GLY A 1 228 ? -9.551 -19.484 17.290 1.00 74.19 228 GLY A C 1
ATOM 1672 O O . GLY A 1 228 ? -8.975 -18.753 18.088 1.00 74.19 228 GLY A O 1
ATOM 1673 N N . GLU A 1 229 ? -9.114 -20.722 17.043 1.00 72.88 229 GLU A N 1
ATOM 1674 C CA . GLU A 1 229 ? -7.814 -21.197 17.538 1.00 72.88 229 GLU A CA 1
ATOM 1675 C C . GLU A 1 229 ? -6.701 -20.704 16.607 1.00 72.88 229 GLU A C 1
ATOM 1677 O O . GLU A 1 229 ? -6.578 -21.199 15.492 1.00 72.88 229 GLU A O 1
ATOM 1682 N N . ILE A 1 230 ? -5.880 -19.762 17.080 1.00 76.81 230 ILE A N 1
ATOM 1683 C CA . ILE A 1 230 ? -4.760 -19.219 16.305 1.00 76.81 230 ILE A CA 1
ATOM 1684 C C . ILE A 1 230 ? -3.712 -20.316 16.034 1.00 76.81 230 ILE A C 1
ATOM 1686 O O . ILE A 1 230 ? -3.147 -20.876 16.979 1.00 76.81 230 ILE A O 1
ATOM 1690 N N . SER A 1 231 ? -3.397 -20.585 14.761 1.00 76.00 231 SER A N 1
ATOM 1691 C CA . SER A 1 231 ? -2.266 -21.424 14.348 1.00 76.00 231 SER A CA 1
ATOM 1692 C C . SER A 1 231 ? -1.191 -20.611 13.629 1.00 76.00 231 SER A C 1
ATOM 1694 O O . SER A 1 231 ? -1.491 -19.680 12.895 1.00 76.00 231 SER A O 1
ATOM 1696 N N . GLU A 1 232 ? 0.080 -20.986 13.791 1.00 72.50 232 GLU A N 1
ATOM 1697 C CA . GLU A 1 232 ? 1.198 -20.335 13.084 1.00 72.50 232 GLU A CA 1
ATOM 1698 C C . GLU A 1 232 ? 1.065 -20.503 11.559 1.00 72.50 232 GLU A C 1
ATOM 1700 O O . GLU A 1 232 ? 1.458 -19.626 10.797 1.00 72.50 232 GLU A O 1
ATOM 1705 N N . ASP A 1 233 ? 0.430 -21.597 11.120 1.00 79.62 233 ASP A N 1
ATOM 1706 C CA . ASP A 1 233 ? 0.146 -21.882 9.710 1.00 79.62 233 ASP A CA 1
ATOM 1707 C C . ASP A 1 233 ? -0.905 -20.931 9.090 1.00 79.62 233 ASP A C 1
ATOM 1709 O O . ASP A 1 233 ? -1.055 -20.915 7.865 1.00 79.62 233 ASP A O 1
ATOM 1713 N N . ASP A 1 234 ? -1.630 -20.148 9.900 1.00 80.00 234 ASP A N 1
ATOM 1714 C CA . ASP A 1 234 ? -2.647 -19.197 9.423 1.00 80.00 234 ASP A CA 1
ATOM 1715 C C . ASP A 1 234 ? -2.040 -17.871 8.929 1.00 80.00 234 ASP A C 1
ATOM 1717 O O . ASP A 1 234 ? -2.727 -17.080 8.280 1.00 80.00 234 ASP A O 1
ATOM 1721 N N . PHE A 1 235 ? -0.749 -17.634 9.187 1.00 85.06 235 PHE A N 1
ATOM 1722 C CA . PHE A 1 235 ? -0.054 -16.390 8.858 1.00 85.06 235 PHE A CA 1
ATOM 1723 C C . PHE A 1 235 ? 0.890 -16.592 7.675 1.00 85.06 235 PHE A C 1
ATOM 1725 O O . PHE A 1 235 ? 1.614 -17.586 7.581 1.00 85.06 235 PHE A O 1
ATOM 1732 N N . THR A 1 236 ? 0.906 -15.630 6.753 1.00 83.00 236 THR A N 1
ATOM 1733 C CA . THR A 1 236 ? 1.777 -15.688 5.568 1.00 83.00 236 THR A CA 1
ATOM 1734 C C . THR A 1 236 ? 3.070 -14.906 5.755 1.00 83.00 236 THR A C 1
ATOM 1736 O O . THR A 1 236 ? 4.045 -15.129 5.030 1.00 83.00 236 THR A O 1
ATOM 1739 N N . SER A 1 237 ? 3.094 -14.014 6.744 1.00 84.25 237 SER A N 1
ATOM 1740 C CA . SER A 1 237 ? 4.215 -13.138 7.047 1.00 84.25 237 SER A CA 1
ATOM 1741 C C . SER A 1 237 ? 4.248 -12.741 8.529 1.00 84.25 237 SER A C 1
ATOM 1743 O O . SER A 1 237 ? 3.262 -12.870 9.251 1.00 84.25 237 SER A O 1
ATOM 1745 N N . GLN A 1 238 ? 5.395 -12.225 8.982 1.00 84.31 238 GLN A N 1
ATOM 1746 C CA . GLN A 1 238 ? 5.521 -11.617 10.314 1.00 84.31 238 GLN A CA 1
ATOM 1747 C C . GLN A 1 238 ? 4.676 -10.340 10.441 1.00 84.31 238 GLN A C 1
ATOM 1749 O O . GLN A 1 238 ? 4.202 -10.021 11.523 1.00 84.31 238 GLN A O 1
ATOM 1754 N N . GLU A 1 239 ? 4.449 -9.635 9.335 1.00 86.62 239 GLU A N 1
ATOM 1755 C CA . GLU A 1 239 ? 3.606 -8.442 9.313 1.00 86.62 239 GLU A CA 1
ATOM 1756 C C . GLU A 1 239 ? 2.145 -8.775 9.645 1.00 86.62 239 GLU A C 1
ATOM 1758 O O . GLU A 1 239 ? 1.510 -8.042 10.399 1.00 86.62 239 GLU A O 1
ATOM 1763 N N . ASP A 1 240 ? 1.637 -9.922 9.176 1.00 86.38 240 ASP A N 1
ATOM 1764 C CA . ASP A 1 240 ? 0.293 -10.399 9.531 1.00 86.38 240 ASP A CA 1
ATOM 1765 C C . ASP A 1 240 ? 0.170 -10.620 11.052 1.00 86.38 240 ASP A C 1
ATOM 1767 O O . ASP A 1 240 ? -0.834 -10.254 11.668 1.00 86.38 240 ASP A O 1
ATOM 1771 N N . ILE A 1 241 ? 1.213 -11.196 11.664 1.00 86.00 241 ILE A N 1
ATOM 1772 C CA . ILE A 1 241 ? 1.294 -11.453 13.110 1.00 86.00 241 ILE A CA 1
ATOM 1773 C C . ILE A 1 241 ? 1.308 -10.130 13.877 1.00 86.00 241 ILE A C 1
ATOM 1775 O O . ILE A 1 241 ? 0.531 -9.960 14.818 1.00 86.00 241 ILE A O 1
ATOM 1779 N N . ASP A 1 242 ? 2.154 -9.188 13.462 1.00 87.50 242 ASP A N 1
ATOM 1780 C CA . ASP A 1 242 ? 2.292 -7.886 14.116 1.00 87.50 242 ASP A CA 1
ATOM 1781 C C . ASP A 1 242 ? 1.001 -7.057 13.982 1.00 87.50 242 ASP A C 1
ATOM 1783 O O . ASP A 1 242 ? 0.550 -6.442 14.951 1.00 87.50 242 ASP A O 1
ATOM 1787 N N . SER A 1 243 ? 0.351 -7.095 12.814 1.00 87.88 243 SER A N 1
ATOM 1788 C CA . SER A 1 243 ? -0.900 -6.376 12.546 1.00 87.88 243 SER A CA 1
ATOM 1789 C C . SER A 1 243 ? -2.069 -6.901 13.387 1.00 87.88 243 SER A C 1
ATOM 1791 O O . SER A 1 243 ? -2.794 -6.123 14.025 1.00 87.88 243 SER A O 1
ATOM 1793 N N . ILE A 1 244 ? -2.238 -8.226 13.442 1.00 89.31 244 ILE A N 1
ATOM 1794 C CA . ILE A 1 244 ? -3.269 -8.854 14.278 1.00 89.31 244 ILE A CA 1
ATOM 1795 C C . ILE A 1 244 ? -2.945 -8.63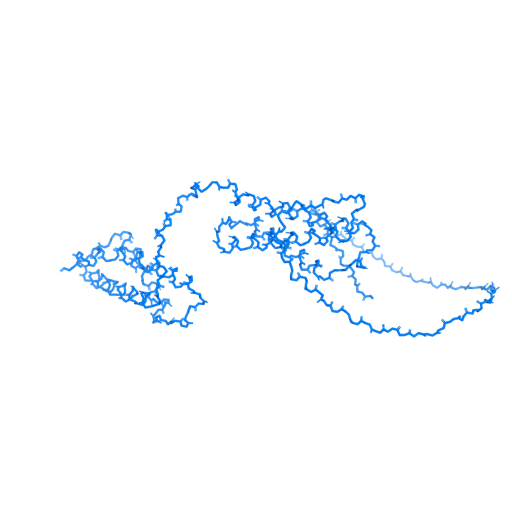5 15.759 1.00 89.31 244 ILE A C 1
ATOM 1797 O O . ILE A 1 244 ? -3.838 -8.300 16.537 1.00 89.31 244 ILE A O 1
ATOM 1801 N N . GLY A 1 245 ? -1.673 -8.740 16.143 1.00 90.19 245 GLY A N 1
ATOM 1802 C CA . GLY A 1 245 ? -1.195 -8.463 17.494 1.00 90.19 245 GLY A CA 1
ATOM 1803 C C . GLY A 1 245 ? -1.541 -7.066 17.984 1.00 90.19 245 GLY A C 1
ATOM 1804 O O . GLY A 1 245 ? -2.142 -6.919 19.047 1.00 90.19 245 GLY A O 1
ATOM 1805 N N . ALA A 1 246 ? -1.236 -6.044 17.184 1.00 90.06 246 ALA A N 1
ATOM 1806 C CA . ALA A 1 246 ? -1.572 -4.659 17.502 1.00 90.06 246 ALA A CA 1
ATOM 1807 C C . ALA A 1 246 ? -3.087 -4.461 17.674 1.00 90.06 246 ALA A C 1
ATOM 1809 O O . ALA A 1 246 ? -3.527 -3.781 18.603 1.00 90.06 246 ALA A O 1
ATOM 1810 N N . SER A 1 247 ? -3.891 -5.106 16.821 1.00 91.69 247 SER A N 1
ATOM 1811 C CA . SER A 1 247 ? -5.354 -5.057 16.916 1.00 91.69 247 SER A CA 1
ATOM 1812 C C . SER A 1 247 ? -5.864 -5.698 18.210 1.00 91.69 247 SER A C 1
ATOM 1814 O O . SER A 1 247 ? -6.709 -5.116 18.889 1.00 91.69 247 SER A O 1
ATOM 1816 N N . ILE A 1 248 ? -5.331 -6.867 18.581 1.00 93.38 248 ILE A N 1
ATOM 1817 C CA . ILE A 1 248 ? -5.682 -7.563 19.827 1.00 93.38 248 ILE A CA 1
ATOM 1818 C C . ILE A 1 248 ? -5.332 -6.704 21.040 1.00 93.38 248 ILE A C 1
ATOM 1820 O O . ILE A 1 248 ? -6.195 -6.506 21.889 1.00 93.38 248 ILE A O 1
ATOM 1824 N N . VAL A 1 249 ? -4.114 -6.159 21.099 1.00 92.44 249 VAL A N 1
ATOM 1825 C CA . VAL A 1 249 ? -3.660 -5.323 22.222 1.00 92.44 249 VAL A CA 1
ATOM 1826 C C . VAL A 1 249 ? -4.531 -4.077 22.362 1.00 92.44 249 VAL A C 1
ATOM 1828 O O . VAL A 1 249 ? -5.005 -3.789 23.455 1.00 92.44 249 VAL A O 1
ATOM 1831 N N . SER A 1 250 ? -4.816 -3.372 21.264 1.00 92.19 250 SER A N 1
ATOM 1832 C CA . SER A 1 250 ? -5.649 -2.163 21.300 1.00 92.19 250 SER A CA 1
ATOM 1833 C C . SER A 1 250 ? -7.068 -2.438 21.812 1.00 92.19 250 SER A C 1
ATOM 1835 O O . SER A 1 250 ? -7.605 -1.668 22.611 1.00 92.19 250 SER A O 1
ATOM 1837 N N . ILE A 1 251 ? -7.682 -3.545 21.382 1.00 94.25 251 ILE A N 1
ATOM 1838 C CA . ILE A 1 251 ? -9.004 -3.946 21.876 1.00 94.25 251 ILE A CA 1
ATOM 1839 C C . ILE A 1 251 ? -8.909 -4.348 23.352 1.00 94.25 251 ILE A C 1
ATOM 1841 O O . ILE A 1 251 ? -9.744 -3.926 24.157 1.00 94.25 251 ILE A O 1
ATOM 1845 N N . ASP A 1 252 ? -7.900 -5.145 23.709 1.00 94.81 252 ASP A N 1
ATOM 1846 C CA . ASP A 1 252 ? -7.725 -5.647 25.066 1.00 94.81 252 ASP A CA 1
ATOM 1847 C C . ASP A 1 252 ? -7.484 -4.522 26.070 1.00 94.81 252 ASP A C 1
ATOM 1849 O O . ASP A 1 252 ? -8.074 -4.552 27.137 1.00 94.81 252 ASP A O 1
ATOM 1853 N N . GLU A 1 253 ? -6.744 -3.466 25.728 1.00 93.56 253 GLU A N 1
ATOM 1854 C CA . GLU A 1 253 ? -6.537 -2.315 26.619 1.00 93.56 253 GLU A CA 1
ATOM 1855 C C . GLU A 1 253 ? -7.859 -1.679 27.087 1.00 93.56 253 GLU A C 1
ATOM 1857 O O . GLU A 1 253 ? -8.016 -1.323 28.263 1.00 93.56 253 GLU A O 1
ATOM 1862 N N . VAL A 1 254 ? -8.840 -1.568 26.185 1.00 95.25 254 VAL A N 1
ATOM 1863 C CA . VAL A 1 254 ? -10.176 -1.052 26.520 1.00 95.25 254 VAL A CA 1
ATOM 1864 C C . VAL A 1 254 ? -10.920 -2.041 27.416 1.00 95.25 254 VAL A C 1
ATOM 1866 O O . VAL A 1 254 ? -11.529 -1.641 28.414 1.00 95.25 254 VAL A O 1
ATOM 1869 N N . LEU A 1 255 ? -10.873 -3.332 27.080 1.00 95.50 255 LEU A N 1
ATOM 1870 C CA . LEU A 1 255 ? -11.585 -4.375 27.817 1.00 95.50 255 LEU A CA 1
ATOM 1871 C C . LEU A 1 255 ? -10.974 -4.623 29.201 1.00 95.50 255 LEU A C 1
ATOM 1873 O O . LEU A 1 255 ? -11.709 -4.674 30.186 1.00 95.50 255 LEU A O 1
ATOM 1877 N N . ALA A 1 256 ? -9.652 -4.686 29.310 1.00 94.88 256 ALA A N 1
ATOM 1878 C CA . ALA A 1 256 ? -8.901 -4.852 30.546 1.00 94.88 256 ALA A CA 1
ATOM 1879 C C . ALA A 1 256 ? -9.319 -3.809 31.586 1.00 94.88 256 ALA A C 1
ATOM 1881 O O . ALA A 1 256 ? -9.630 -4.167 32.720 1.00 94.88 256 ALA A O 1
ATOM 1882 N N . SER A 1 257 ? -9.462 -2.535 31.199 1.00 93.19 257 SER A N 1
ATOM 1883 C CA . SER A 1 257 ? -9.930 -1.488 32.119 1.00 93.19 257 SER A CA 1
ATOM 1884 C C . SER A 1 257 ? -11.321 -1.781 32.704 1.00 93.19 257 SER A C 1
ATOM 1886 O O . SER A 1 257 ? -11.574 -1.548 33.892 1.00 93.19 257 SER A O 1
ATOM 1888 N N . VAL A 1 258 ? -12.231 -2.331 31.895 1.00 93.12 258 VAL A N 1
ATOM 1889 C CA . VAL A 1 258 ? -13.565 -2.740 32.355 1.00 93.12 258 VAL A CA 1
ATOM 1890 C C . VAL A 1 258 ? -13.473 -3.989 33.228 1.00 93.12 258 VAL A C 1
ATOM 1892 O O . VAL A 1 258 ? -14.071 -4.014 34.304 1.00 93.12 258 VAL A O 1
ATOM 1895 N N . ALA A 1 259 ? -12.715 -5.002 32.810 1.00 91.81 259 ALA A N 1
ATOM 1896 C CA . ALA A 1 259 ? -12.530 -6.251 33.546 1.00 91.81 259 ALA A CA 1
ATOM 1897 C C . ALA A 1 259 ? -11.893 -6.021 34.931 1.00 91.81 259 ALA A C 1
ATOM 1899 O O . ALA A 1 259 ? -12.358 -6.573 35.933 1.00 91.81 259 ALA A O 1
ATOM 1900 N N . GLU A 1 260 ? -10.906 -5.128 35.025 1.00 92.06 260 GLU A N 1
ATOM 1901 C CA . GLU A 1 260 ? -10.300 -4.694 36.286 1.00 92.06 260 GLU A CA 1
ATOM 1902 C C . GLU A 1 260 ? -11.320 -4.033 37.219 1.00 92.06 260 GLU A C 1
ATOM 1904 O O . GLU A 1 260 ? -11.271 -4.236 38.430 1.00 92.06 260 GLU A O 1
ATOM 1909 N N . SER A 1 261 ? -12.283 -3.277 36.677 1.00 90.06 261 SER A N 1
ATOM 1910 C CA . SER A 1 261 ? -13.341 -2.647 37.482 1.00 90.06 261 SER A CA 1
ATOM 1911 C C . SER A 1 261 ? -14.344 -3.647 38.078 1.00 90.06 261 SER A C 1
ATOM 1913 O O . SER A 1 261 ? -15.069 -3.309 39.019 1.00 90.06 261 SER A O 1
ATOM 1915 N N . LEU A 1 262 ? -14.391 -4.865 37.527 1.00 87.31 262 LEU A N 1
ATOM 1916 C CA . LEU A 1 262 ? -15.271 -5.955 37.952 1.00 87.31 262 LEU A CA 1
ATOM 1917 C C . LEU A 1 262 ? -14.624 -6.890 38.983 1.00 87.31 262 LEU A C 1
ATOM 1919 O O . LEU A 1 262 ? -15.345 -7.663 39.623 1.00 87.31 262 LEU A O 1
ATOM 1923 N N . SER A 1 263 ? -13.298 -6.819 39.132 1.00 76.00 263 SER A N 1
ATOM 1924 C CA . SER A 1 263 ? -12.489 -7.637 40.049 1.00 76.00 263 SER A CA 1
ATOM 1925 C C . SER A 1 263 ? -12.479 -7.091 41.481 1.00 76.00 263 SER A C 1
ATOM 1927 O O . SER A 1 263 ? -12.538 -7.917 42.426 1.00 76.00 263 SER A O 1
#

Sequence (263 aa):
MKKFLALSLSALMLCGALTACGGSTAGTETPSPAETSAPVAETSAPATEATTAEAAASDDKAESTGTPKASGEGFTFADLQDNYALLSDLYDKVETAYMDKSIAQSDEVESNLTEAKDLIDQMGELKETDFADEKDLLEMNDAIYNMCEALGAIVDKMEEAPAEEAPAEEAPAEASESITFEDLQNAYAELVDHYNTIKDAADSGAVTLDEDQTDAMNKAADLINEIGEISEDDFTSQEDIDSIGASIVSIDEVLASVAESLS

Secondary structure (DSSP, 8-state):
-----------------------------------------------------------------PPPPPP-TT--HHHHHHHHHHHHHHHHHHHHHHHTT-S---HHHHHHHHHHHHHHHHHHH--GGG-SSHHHHHHHHHHHHHHHHHHHHHHHHHHHS-S---S------TT-PPPPHHHHHHHHHHHHHHHHHHHHHHHTTS----HHHHHHHHHHHHHHHHHSS--GGG-SSHHHHHHHHHHHHHHHHHHHHHHHHH-